Protein AF-A0AAN0YKK4-F1 (afdb_monomer)

Radius of gyration: 24.83 Å; Cα contacts (8 Å, |Δi|>4): 165; chains: 1; bounding box: 69×54×54 Å

Foldseek 3Di:
DDLLLLLVLLLVQVVCVVVVHDNLVSLLCNLVCPVVPVVLLVLDDLLLNVCQVVLSVVLSVCSSVCVVVLCVVVVVLVSVPADSVDPVNSCSRSVSVSVVSSVSSVVSSVVVVVVVVVCVVVPVPDPPPPPVDDDDDPDDDPVNVDDPVPPVVSVVSNVVVVVLLVVLVVVVVVCLCVQQQDDDPVQNVLGRSVLCCQQPPDPPRDDLVRVCVVSVHDSCVSVVCCVVRVVVSVVVSVVVRD

Secondary structure (DSSP, 8-state):
--HHHHHHHHHHHHHHHHTT---HHHHHHHHHGGGG-HHHHHHS-HHHHTTHHHHHHHHHHHHHHHHHHHHHHTGGG-GGG--SS-HHHHHHHHHHHHHHHHHHHHHHHHHHHHHHHHHHHTT-S------TT----S---TTTTS-GGG-HHHHHHHHHHHHHHHHHHHHHHHHHHHHT--B-SS-TT-BHHHHHHHHHTSSSPPPHHHHHHHHT--HHHHHHHIIIIIHHHHHHHHHHH-

pLDDT: mean 79.35, std 17.45, range [32.28, 96.38]

Structure (mmCIF, N/CA/C/O backbone):
data_AF-A0AAN0YKK4-F1
#
_entry.id   AF-A0AAN0YKK4-F1
#
loop_
_atom_site.group_PDB
_atom_site.id
_atom_site.type_symbol
_atom_site.label_atom_id
_atom_site.label_alt_id
_atom_site.label_comp_id
_atom_site.label_asym_id
_atom_site.label_entity_id
_atom_site.label_seq_id
_atom_site.pdbx_PDB_ins_code
_atom_site.Cartn_x
_atom_site.Cartn_y
_atom_site.Cartn_z
_atom_site.occupancy
_atom_site.B_iso_or_equiv
_atom_site.auth_seq_id
_atom_site.auth_comp_id
_atom_site.auth_asym_id
_atom_site.auth_atom_id
_atom_site.pdbx_PDB_model_num
ATOM 1 N N . MET A 1 1 ? 13.950 6.281 15.001 1.00 86.75 1 MET A N 1
ATOM 2 C CA . MET A 1 1 ? 12.646 6.542 15.633 1.00 86.75 1 MET A CA 1
ATOM 3 C C . MET A 1 1 ? 12.032 5.226 16.074 1.00 86.75 1 MET A C 1
ATOM 5 O O . MET A 1 1 ? 11.847 4.337 15.249 1.00 86.75 1 MET A O 1
ATOM 9 N N . ASP A 1 2 ? 11.780 5.089 17.370 1.00 89.62 2 ASP A N 1
ATOM 10 C CA . ASP A 1 2 ? 11.075 3.946 17.953 1.00 89.62 2 ASP A CA 1
ATOM 11 C C . ASP A 1 2 ? 9.543 4.098 17.857 1.00 89.62 2 ASP A C 1
ATOM 13 O O . ASP A 1 2 ? 9.018 5.166 17.531 1.00 89.62 2 ASP A O 1
ATOM 17 N N . ASP A 1 3 ? 8.828 3.013 18.150 1.00 89.06 3 ASP A N 1
ATOM 18 C CA . ASP A 1 3 ? 7.368 2.911 18.034 1.00 89.06 3 ASP A CA 1
ATOM 19 C C . ASP A 1 3 ? 6.625 3.852 18.985 1.00 89.06 3 ASP A C 1
ATOM 21 O O . ASP A 1 3 ? 5.558 4.361 18.640 1.00 89.06 3 ASP A O 1
ATOM 25 N N . HIS A 1 4 ? 7.179 4.113 20.169 1.00 91.88 4 HIS A N 1
ATOM 26 C CA . HIS A 1 4 ? 6.550 4.993 21.146 1.00 91.88 4 HIS A CA 1
ATOM 27 C C . HIS A 1 4 ? 6.629 6.452 20.688 1.00 91.88 4 HIS A C 1
ATOM 29 O O . HIS A 1 4 ? 5.611 7.152 20.669 1.00 91.88 4 HIS A O 1
ATOM 35 N N . THR A 1 5 ? 7.804 6.887 20.226 1.00 92.25 5 THR A N 1
ATOM 36 C CA . THR A 1 5 ? 8.007 8.212 19.624 1.00 92.25 5 THR A CA 1
ATOM 37 C C . THR A 1 5 ? 7.124 8.395 18.388 1.00 92.25 5 THR A C 1
ATOM 39 O O . THR A 1 5 ? 6.453 9.419 18.242 1.00 92.25 5 THR A O 1
ATOM 42 N N . LEU A 1 6 ? 7.062 7.378 17.524 1.00 93.81 6 LEU A N 1
ATOM 43 C CA . LEU A 1 6 ? 6.218 7.383 16.332 1.00 93.81 6 LEU A CA 1
ATOM 44 C C . LEU A 1 6 ? 4.729 7.529 16.684 1.00 93.81 6 LEU A C 1
ATOM 46 O O . LEU A 1 6 ? 4.047 8.402 16.145 1.00 93.81 6 LEU A O 1
ATOM 50 N N . CYS A 1 7 ? 4.230 6.700 17.604 1.00 94.56 7 CYS A N 1
ATOM 51 C CA . CYS A 1 7 ? 2.841 6.745 18.057 1.00 94.56 7 CYS A CA 1
ATOM 52 C C . CYS A 1 7 ? 2.498 8.104 18.683 1.00 94.56 7 CYS A C 1
ATOM 54 O O . CYS A 1 7 ? 1.467 8.690 18.354 1.00 94.56 7 CYS A O 1
ATOM 56 N N . THR A 1 8 ? 3.398 8.643 19.511 1.00 94.75 8 THR A N 1
ATOM 57 C CA . THR A 1 8 ? 3.252 9.965 20.138 1.00 94.75 8 THR A CA 1
ATOM 58 C C . THR A 1 8 ? 3.048 11.060 19.099 1.00 94.75 8 THR A C 1
ATOM 60 O O . THR A 1 8 ? 2.102 11.840 19.211 1.00 94.75 8 THR A O 1
ATOM 63 N N . LEU A 1 9 ? 3.885 11.099 18.058 1.00 95.62 9 LEU A N 1
ATOM 64 C CA . LEU A 1 9 ? 3.750 12.082 16.980 1.00 95.62 9 LEU A CA 1
ATOM 65 C C . LEU A 1 9 ? 2.424 11.919 16.230 1.00 95.62 9 LEU A C 1
ATOM 67 O O . LEU A 1 9 ? 1.721 12.903 16.016 1.00 95.62 9 LEU A O 1
ATOM 71 N N . ILE A 1 10 ? 2.047 10.687 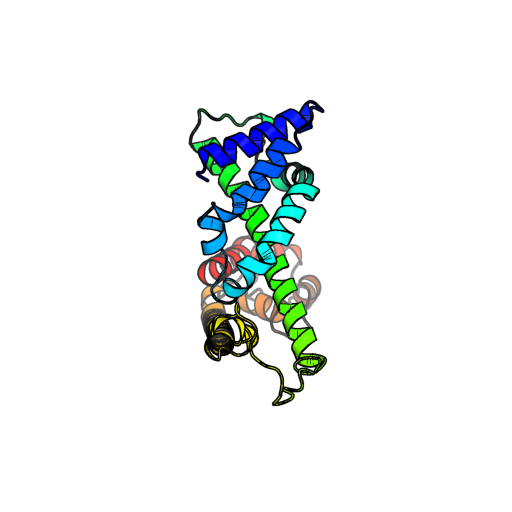15.876 1.00 96.38 10 ILE A N 1
ATOM 72 C CA . ILE A 1 10 ? 0.809 10.411 15.132 1.00 96.38 10 ILE A CA 1
ATOM 73 C C . ILE A 1 10 ? -0.430 10.845 15.923 1.00 96.38 10 ILE A C 1
ATOM 75 O O . ILE A 1 10 ? -1.313 11.498 15.363 1.00 96.38 10 ILE A O 1
ATOM 79 N N . LEU A 1 11 ? -0.506 10.488 17.209 1.00 95.44 11 LEU A N 1
ATOM 80 C CA . LEU A 1 11 ? -1.642 10.847 18.057 1.00 95.44 11 LEU A CA 1
ATOM 81 C C . LEU A 1 11 ? -1.687 12.354 18.322 1.00 95.44 11 LEU A C 1
ATOM 83 O O . LEU A 1 11 ? -2.766 12.936 18.255 1.00 95.44 11 LEU A O 1
ATOM 87 N N . ASN A 1 12 ? -0.540 13.006 18.535 1.00 95.19 12 ASN A N 1
ATOM 88 C CA . ASN A 1 12 ? -0.470 14.464 18.663 1.00 95.19 12 ASN A CA 1
ATOM 89 C C . ASN A 1 12 ? -1.039 15.157 17.410 1.00 95.19 12 ASN A C 1
ATOM 91 O O . ASN A 1 12 ? -1.982 15.941 17.512 1.00 95.19 12 ASN A O 1
ATOM 95 N N . ILE A 1 13 ? -0.561 14.776 16.220 1.00 96.12 13 ILE A N 1
ATOM 96 C CA . ILE A 1 13 ? -1.060 15.316 14.946 1.00 96.12 13 ILE A CA 1
ATOM 97 C C . ILE A 1 13 ? -2.569 15.077 14.806 1.00 96.12 13 ILE A C 1
ATOM 99 O O . ILE A 1 13 ? -3.300 15.984 14.410 1.00 96.12 13 ILE A O 1
ATOM 103 N N . TYR A 1 14 ? -3.053 13.880 15.152 1.00 95.75 14 TYR A N 1
ATOM 104 C CA . TYR A 1 14 ? -4.481 13.568 15.112 1.00 95.75 14 TYR A CA 1
ATOM 105 C C . TYR A 1 14 ? -5.300 14.486 16.027 1.00 95.75 14 TYR A C 1
ATOM 107 O O . TYR A 1 14 ? -6.309 15.043 15.594 1.00 95.75 14 TYR A O 1
ATOM 115 N N . HIS A 1 15 ? -4.875 14.659 17.281 1.00 94.06 15 HIS A N 1
ATOM 116 C CA . HIS A 1 15 ? -5.589 15.485 18.249 1.00 94.06 15 HIS A CA 1
ATOM 117 C C . HIS A 1 15 ? -5.592 16.955 17.846 1.00 94.06 15 HIS A C 1
ATOM 119 O O . HIS A 1 15 ? -6.661 17.561 17.854 1.00 94.06 15 HIS A O 1
ATOM 125 N N . CYS A 1 16 ? -4.452 17.503 17.420 1.00 94.25 16 CYS A N 1
ATOM 126 C CA . CYS A 1 16 ? -4.392 18.868 16.904 1.00 94.25 16 CYS A CA 1
ATOM 127 C C . CYS A 1 16 ? -5.275 19.041 15.666 1.00 94.25 16 CYS A C 1
ATOM 129 O O . CYS A 1 16 ? -5.995 20.030 15.558 1.00 94.25 16 CYS A O 1
ATOM 131 N N . HIS A 1 17 ? -5.293 18.064 14.756 1.00 93.25 17 HIS A N 1
ATOM 132 C CA . HIS A 1 17 ? -6.184 18.109 13.604 1.00 93.25 17 HIS A CA 1
ATOM 133 C C . HIS A 1 17 ? -7.663 18.103 14.011 1.00 93.25 17 HIS A C 1
ATOM 135 O O . HIS A 1 17 ? -8.438 18.893 13.477 1.00 93.25 17 HIS A O 1
ATOM 141 N N . ALA A 1 18 ? -8.050 17.262 14.972 1.00 91.56 18 ALA A N 1
ATOM 142 C CA . ALA A 1 18 ? -9.424 17.174 15.461 1.00 91.56 18 ALA A CA 1
ATOM 143 C C . ALA A 1 18 ? -9.884 18.442 16.203 1.00 91.56 18 ALA A C 1
ATOM 145 O O . ALA A 1 18 ? -11.071 18.765 16.180 1.00 91.56 18 ALA A O 1
ATOM 146 N N . THR A 1 19 ? -8.963 19.166 16.846 1.00 93.44 19 THR A N 1
ATOM 147 C CA . THR A 1 19 ? -9.241 20.412 17.581 1.00 93.44 19 THR A CA 1
ATOM 148 C C . THR A 1 19 ? -8.945 21.681 16.776 1.00 93.44 19 THR A C 1
ATOM 150 O O . THR A 1 19 ? -9.034 22.777 17.328 1.00 93.44 19 THR A O 1
ATOM 153 N N . ASN A 1 20 ? -8.627 21.562 15.479 1.00 92.31 20 ASN A N 1
ATOM 154 C CA . ASN A 1 20 ? -8.219 22.670 14.602 1.00 92.31 20 ASN A CA 1
ATOM 155 C C . ASN A 1 20 ? -7.030 23.492 15.142 1.00 92.31 20 ASN A C 1
ATOM 157 O O . ASN A 1 20 ? -6.952 24.704 14.944 1.00 92.31 20 ASN A O 1
ATOM 161 N N . GLN A 1 21 ? -6.094 22.833 15.820 1.00 93.06 21 GLN A N 1
ATOM 162 C CA . GLN A 1 21 ? -4.828 23.417 16.254 1.00 93.06 21 GLN A CA 1
ATOM 163 C C . GLN A 1 21 ? -3.728 23.203 15.202 1.00 93.06 21 GLN A C 1
ATOM 165 O O . GLN A 1 21 ? -3.776 22.220 14.461 1.00 93.06 21 GLN A O 1
ATOM 170 N N . PRO A 1 22 ? -2.724 24.095 15.123 1.00 91.88 22 PRO A N 1
ATOM 171 C CA . PRO A 1 22 ? -1.603 23.930 14.203 1.00 91.88 22 PRO A CA 1
ATOM 172 C C . PRO A 1 22 ? -0.744 22.720 14.589 1.00 91.88 22 PRO A C 1
ATOM 174 O O . PRO A 1 22 ? -0.443 22.510 15.763 1.00 91.88 22 PRO A O 1
ATOM 177 N N . TYR A 1 23 ? -0.322 21.943 13.591 1.00 93.81 23 TYR A N 1
ATOM 178 C CA . TYR A 1 23 ? 0.476 20.724 13.781 1.00 93.81 23 TYR A CA 1
ATOM 179 C C . TYR A 1 23 ? 1.607 20.561 12.753 1.00 93.81 23 TYR A C 1
ATOM 181 O O . TYR A 1 23 ? 2.202 19.486 12.661 1.00 93.81 23 TYR A O 1
ATOM 189 N N . ASP A 1 24 ? 1.932 21.613 11.995 1.00 91.81 24 ASP A N 1
ATOM 190 C CA . ASP A 1 24 ? 2.899 21.554 10.889 1.00 91.81 24 ASP A CA 1
ATOM 191 C C . ASP A 1 24 ? 4.272 21.048 11.349 1.00 91.81 24 ASP A C 1
ATOM 193 O O . ASP A 1 24 ? 4.816 20.118 10.759 1.00 91.81 24 ASP A O 1
ATOM 197 N N . ASN A 1 25 ? 4.771 21.554 12.482 1.00 90.75 25 ASN A N 1
ATOM 198 C CA . ASN A 1 25 ? 6.048 21.122 13.062 1.00 90.75 25 ASN A CA 1
ATOM 199 C C . ASN A 1 25 ? 6.045 19.632 13.446 1.00 90.75 25 ASN A C 1
ATOM 201 O O . ASN A 1 25 ? 7.054 18.940 13.295 1.00 90.75 25 ASN A O 1
ATOM 205 N N . ALA A 1 26 ? 4.917 19.118 13.949 1.00 91.50 26 ALA A N 1
ATOM 206 C CA . ALA A 1 26 ? 4.795 17.711 14.331 1.00 91.50 26 ALA A CA 1
ATOM 207 C C . ALA A 1 26 ? 4.773 16.804 13.092 1.00 91.50 26 ALA A C 1
ATOM 209 O O . ALA A 1 26 ? 5.424 15.759 13.075 1.00 91.50 26 ALA A O 1
ATOM 210 N N . VAL A 1 27 ? 4.081 17.231 12.033 1.00 92.94 27 VAL A N 1
ATOM 211 C CA . VAL A 1 27 ? 4.052 16.541 10.736 1.00 92.94 27 VAL A CA 1
ATOM 212 C C . VAL A 1 27 ? 5.416 16.568 10.057 1.00 92.94 27 VAL A C 1
ATOM 214 O O . VAL A 1 27 ? 5.851 15.556 9.509 1.00 92.94 27 VAL A O 1
ATOM 217 N N . GLU A 1 28 ? 6.114 17.696 10.123 1.00 91.56 28 GLU A N 1
ATOM 218 C CA . GLU A 1 28 ? 7.466 17.839 9.604 1.00 91.56 28 GLU A CA 1
ATOM 219 C C . GLU A 1 28 ? 8.441 16.906 10.334 1.00 91.56 28 GLU A C 1
ATOM 221 O O . GLU A 1 28 ? 9.155 16.135 9.691 1.00 91.56 28 GLU A O 1
ATOM 226 N N . THR A 1 29 ? 8.387 16.887 11.669 1.00 91.25 29 THR A N 1
ATOM 227 C CA . THR A 1 29 ? 9.182 15.977 12.510 1.00 91.25 29 THR A CA 1
ATOM 228 C C . THR A 1 29 ? 8.901 14.512 12.177 1.00 91.25 29 THR A C 1
ATOM 230 O O . THR A 1 29 ? 9.830 13.716 12.028 1.00 91.25 29 THR A O 1
ATOM 233 N N . LEU A 1 30 ? 7.625 14.147 12.018 1.00 94.81 30 LEU A N 1
ATOM 234 C CA . LEU A 1 30 ? 7.216 12.800 11.623 1.00 94.81 30 LEU A CA 1
ATOM 235 C C . LEU A 1 30 ? 7.779 12.421 10.246 1.00 94.81 30 LEU A C 1
ATOM 237 O O . LEU A 1 30 ? 8.275 11.308 10.076 1.00 94.81 30 LEU A O 1
ATOM 241 N N . ALA A 1 31 ? 7.720 13.338 9.279 1.00 92.62 31 ALA A N 1
ATOM 242 C CA . ALA A 1 31 ? 8.192 13.105 7.922 1.00 92.62 31 ALA A CA 1
ATOM 243 C C . ALA A 1 31 ? 9.714 12.931 7.863 1.00 92.62 31 ALA A C 1
ATOM 245 O O . ALA A 1 31 ? 10.179 11.927 7.334 1.00 92.62 31 ALA A O 1
ATOM 246 N N . TYR A 1 32 ? 10.501 13.831 8.456 1.00 90.75 32 TYR A N 1
ATOM 247 C CA . TYR A 1 32 ? 11.961 13.662 8.494 1.00 90.75 32 TYR A CA 1
ATOM 248 C C . TYR A 1 32 ? 12.390 12.437 9.305 1.00 90.75 32 TYR A C 1
ATOM 250 O O . TYR A 1 32 ? 13.389 11.791 8.993 1.00 90.75 32 TYR A O 1
ATOM 258 N N . GLY A 1 33 ? 11.596 12.069 10.309 1.00 90.56 33 GLY A N 1
ATOM 259 C CA . GLY A 1 33 ? 11.809 10.878 11.116 1.00 90.56 33 GLY A CA 1
ATOM 260 C C . GLY A 1 33 ? 11.635 9.548 10.380 1.00 90.56 33 GLY A C 1
ATOM 261 O O . GLY A 1 33 ? 12.074 8.526 10.912 1.00 90.56 33 GLY A O 1
ATOM 262 N N . LEU A 1 34 ? 11.041 9.537 9.177 1.00 91.44 34 LEU A N 1
ATOM 263 C CA . LEU A 1 34 ? 10.798 8.311 8.406 1.00 91.44 34 LEU A CA 1
ATOM 264 C C . LEU A 1 34 ? 12.084 7.541 8.103 1.00 91.44 34 LEU A C 1
ATOM 266 O O . LEU A 1 34 ? 12.079 6.314 8.183 1.00 91.44 34 LEU A O 1
ATOM 270 N N . ASP A 1 35 ? 13.185 8.240 7.821 1.00 89.56 35 ASP A N 1
ATOM 271 C CA . ASP A 1 35 ? 14.462 7.584 7.515 1.00 89.56 35 ASP A CA 1
ATOM 272 C C . ASP A 1 35 ? 14.983 6.734 8.682 1.00 89.56 35 ASP A C 1
ATOM 274 O O . ASP A 1 35 ? 15.632 5.703 8.523 1.00 89.56 35 ASP A O 1
ATOM 278 N N . GLN A 1 36 ? 14.617 7.134 9.896 1.00 89.38 36 GLN A N 1
ATOM 279 C CA . GLN A 1 36 ? 15.045 6.473 11.113 1.00 89.38 36 GLN A CA 1
ATOM 280 C C . GLN A 1 36 ? 14.142 5.296 11.505 1.00 89.38 36 GLN A C 1
ATOM 282 O O . GLN A 1 36 ? 14.245 4.828 12.642 1.00 89.38 36 GLN A O 1
ATOM 287 N N . ILE A 1 37 ? 13.223 4.852 10.640 1.00 89.44 37 ILE A N 1
ATOM 288 C CA . ILE A 1 37 ? 12.327 3.716 10.889 1.00 89.44 37 ILE A CA 1
ATOM 289 C C . ILE A 1 37 ? 12.863 2.493 10.125 1.00 89.44 37 ILE A C 1
ATOM 291 O O . ILE A 1 37 ? 12.567 2.330 8.937 1.00 89.44 37 ILE A O 1
ATOM 295 N N . PRO A 1 38 ? 13.575 1.553 10.784 1.00 82.44 38 PRO A N 1
ATOM 296 C CA . PRO A 1 38 ? 14.225 0.430 10.096 1.00 82.44 38 PRO A CA 1
ATOM 297 C C . PRO A 1 38 ? 13.246 -0.458 9.315 1.00 82.44 38 PRO A C 1
ATOM 299 O O . PRO A 1 38 ? 13.581 -1.025 8.274 1.00 82.44 38 PRO A O 1
ATOM 302 N N . ARG A 1 39 ? 12.000 -0.548 9.801 1.00 86.12 39 ARG A N 1
ATOM 303 C CA . ARG A 1 39 ? 10.932 -1.349 9.188 1.00 86.12 39 ARG A CA 1
ATOM 304 C C . ARG A 1 39 ? 10.539 -0.865 7.789 1.00 86.12 39 ARG A C 1
ATOM 306 O O . ARG A 1 39 ? 10.116 -1.692 6.989 1.00 86.12 39 ARG A O 1
ATOM 313 N N . LEU A 1 40 ? 10.709 0.422 7.465 1.00 85.38 40 LEU A N 1
ATOM 314 C CA . LEU A 1 40 ? 10.399 0.942 6.126 1.00 85.38 40 LEU A CA 1
ATOM 315 C C . LEU A 1 40 ? 11.396 0.434 5.082 1.00 85.38 40 LEU A C 1
ATOM 317 O O . LEU A 1 40 ? 10.992 -0.036 4.019 1.00 85.38 40 LEU A O 1
ATOM 321 N N . LYS A 1 41 ? 12.692 0.446 5.412 1.00 79.56 41 LYS A N 1
ATOM 322 C CA . LYS A 1 41 ? 13.743 -0.076 4.530 1.00 79.56 41 LYS A CA 1
ATOM 323 C C . LYS A 1 41 ? 13.632 -1.592 4.357 1.00 79.56 41 LYS A C 1
ATOM 325 O O . LYS A 1 41 ? 13.770 -2.083 3.243 1.00 79.56 41 LYS A O 1
ATOM 330 N N . ALA A 1 42 ? 13.311 -2.315 5.433 1.00 81.50 42 ALA A N 1
ATOM 331 C CA . ALA A 1 42 ? 13.100 -3.764 5.395 1.00 81.50 42 ALA A CA 1
ATOM 332 C C . ALA A 1 42 ? 11.866 -4.185 4.573 1.00 81.50 42 ALA A C 1
ATOM 334 O O . ALA A 1 42 ? 11.856 -5.269 3.997 1.00 81.50 42 ALA A O 1
ATOM 335 N N . PHE A 1 43 ? 10.831 -3.339 4.503 1.00 81.06 43 PHE A N 1
ATOM 336 C CA . PHE A 1 43 ? 9.636 -3.610 3.699 1.00 81.06 43 PHE A CA 1
ATOM 337 C C . PHE A 1 43 ? 9.912 -3.549 2.189 1.00 81.06 43 PHE A C 1
ATOM 339 O O . PHE A 1 43 ? 9.230 -4.196 1.390 1.00 81.06 43 PHE A O 1
ATOM 346 N N . LEU A 1 44 ? 10.906 -2.765 1.769 1.00 78.25 44 LEU A N 1
ATOM 347 C CA . LEU A 1 44 ? 11.305 -2.717 0.372 1.00 78.25 44 LEU A CA 1
ATOM 348 C C . LEU A 1 44 ? 12.086 -3.979 0.010 1.00 78.25 44 LEU A C 1
ATOM 350 O O . LEU A 1 44 ? 13.240 -4.146 0.395 1.00 78.25 44 LEU A O 1
ATOM 354 N N . GLY A 1 45 ? 11.465 -4.843 -0.795 1.00 69.12 45 GLY A N 1
ATOM 355 C CA . GLY A 1 45 ? 12.165 -5.965 -1.413 1.00 69.12 45 GLY A CA 1
ATOM 356 C C . GLY A 1 45 ? 13.390 -5.507 -2.227 1.00 69.12 45 GLY A C 1
ATOM 357 O O . GLY A 1 45 ? 13.429 -4.358 -2.686 1.00 69.12 45 GLY A O 1
ATOM 358 N N . PRO A 1 46 ? 14.357 -6.410 -2.477 1.00 70.69 46 PRO A N 1
ATOM 359 C CA . PRO A 1 46 ? 15.690 -6.075 -2.998 1.00 70.69 46 PRO A CA 1
ATOM 360 C C . PRO A 1 46 ? 15.677 -5.273 -4.310 1.00 70.69 46 PRO A C 1
ATOM 362 O O . PRO A 1 46 ? 16.560 -4.458 -4.558 1.00 70.69 46 PRO A O 1
ATOM 365 N N . GLY A 1 47 ? 14.634 -5.433 -5.125 1.00 74.75 47 GLY A N 1
ATOM 366 C CA . GLY A 1 47 ? 14.490 -4.738 -6.407 1.00 74.75 47 GLY A CA 1
ATOM 367 C C . GLY A 1 47 ? 14.103 -3.263 -6.301 1.00 74.75 47 GLY A C 1
ATOM 368 O O . GLY A 1 47 ? 14.220 -2.541 -7.288 1.00 74.75 47 GLY A O 1
ATOM 369 N N . TYR A 1 48 ? 13.633 -2.804 -5.136 1.00 81.00 48 TYR A N 1
ATOM 370 C CA . TYR A 1 48 ? 13.296 -1.395 -4.903 1.00 81.00 48 TYR A CA 1
ATOM 371 C C . TYR A 1 48 ? 14.225 -0.701 -3.908 1.00 81.00 48 TYR A C 1
ATOM 373 O O . TYR A 1 48 ? 14.243 0.527 -3.872 1.00 81.00 48 TYR A O 1
ATOM 381 N N . SER A 1 49 ? 15.022 -1.450 -3.140 1.00 80.75 49 SER A N 1
ATOM 382 C CA . SER A 1 49 ? 15.877 -0.898 -2.081 1.00 80.75 49 SER A CA 1
ATOM 383 C C . SER A 1 49 ? 16.871 0.147 -2.595 1.00 80.75 49 SER A C 1
ATOM 385 O O . SER A 1 49 ? 17.167 1.106 -1.894 1.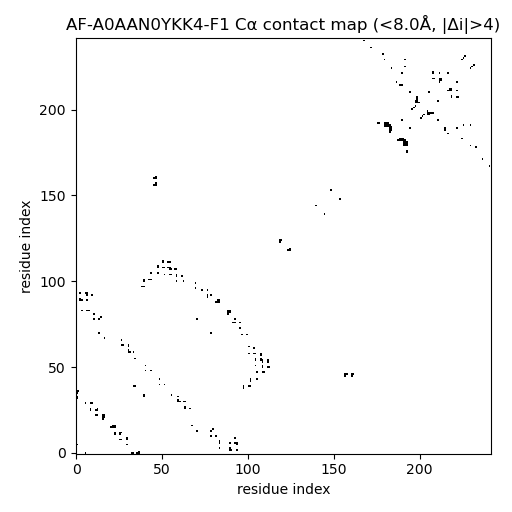00 80.75 49 SER A O 1
ATOM 387 N N . ARG A 1 50 ? 17.346 0.018 -3.839 1.00 81.44 50 ARG A N 1
ATOM 388 C CA . ARG A 1 50 ? 18.284 0.977 -4.449 1.00 81.44 50 ARG A CA 1
ATOM 389 C C . ARG A 1 50 ? 17.680 2.341 -4.796 1.00 81.44 50 ARG A C 1
ATOM 391 O O . ARG A 1 50 ? 18.427 3.279 -5.022 1.00 81.44 50 ARG A O 1
ATOM 398 N N . TYR A 1 51 ? 16.353 2.420 -4.885 1.00 88.00 51 TYR A N 1
ATOM 399 C CA . TYR A 1 51 ? 15.632 3.664 -5.156 1.00 88.00 51 TYR A CA 1
ATOM 400 C C . TYR A 1 51 ? 15.205 4.370 -3.874 1.00 88.00 51 TYR A C 1
ATOM 402 O O . TYR A 1 51 ? 14.586 5.426 -3.945 1.00 88.00 51 TYR A O 1
ATOM 410 N N . TYR A 1 52 ? 15.478 3.763 -2.715 1.00 88.12 52 TYR A N 1
ATOM 411 C CA . TYR A 1 52 ? 15.007 4.241 -1.425 1.00 88.12 52 TYR A CA 1
ATOM 412 C C . TYR A 1 52 ? 15.430 5.687 -1.173 1.00 88.12 52 TYR A C 1
ATOM 414 O O . TYR A 1 52 ? 14.570 6.519 -0.918 1.00 88.12 52 TYR A O 1
ATOM 422 N N . GLU A 1 53 ? 16.718 6.000 -1.335 1.00 86.62 53 GLU A N 1
ATOM 423 C CA . GLU A 1 53 ? 17.256 7.341 -1.077 1.00 86.62 53 GLU A CA 1
ATOM 424 C C . GLU A 1 53 ? 16.590 8.407 -1.965 1.00 86.62 53 GLU A C 1
ATOM 426 O O . GLU A 1 53 ? 16.186 9.468 -1.490 1.00 86.62 53 GLU A O 1
ATOM 431 N N . GLN A 1 54 ? 16.398 8.114 -3.258 1.00 87.94 54 GLN A N 1
ATOM 432 C CA . GLN A 1 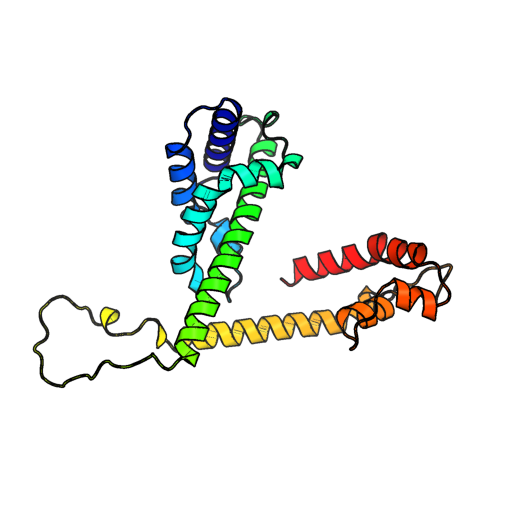54 ? 15.767 9.046 -4.199 1.00 87.94 54 GLN A CA 1
ATOM 433 C C . GLN A 1 54 ? 14.257 9.180 -3.955 1.00 87.94 54 GLN A C 1
ATOM 435 O O . GLN A 1 54 ? 13.698 10.269 -4.096 1.00 87.94 54 GLN A O 1
ATOM 440 N N . ALA A 1 55 ? 13.594 8.085 -3.580 1.00 92.62 55 ALA A N 1
ATOM 441 C CA . ALA A 1 55 ? 12.161 8.055 -3.314 1.00 92.62 55 ALA A CA 1
ATOM 442 C C . ALA A 1 55 ? 11.802 8.714 -1.975 1.00 92.62 55 ALA A C 1
ATOM 444 O O . ALA A 1 55 ? 10.759 9.361 -1.876 1.00 92.62 55 ALA A O 1
ATOM 445 N N . LEU A 1 56 ? 12.673 8.607 -0.967 1.00 92.94 56 LEU A N 1
ATOM 446 C CA . LEU A 1 56 ? 12.408 9.041 0.401 1.00 92.94 56 LEU A CA 1
ATOM 447 C C . LEU A 1 56 ? 12.027 10.523 0.480 1.00 92.94 56 LEU A C 1
ATOM 449 O O . LEU A 1 56 ? 11.048 10.860 1.138 1.00 92.94 56 LEU A O 1
ATOM 453 N N . SER A 1 57 ? 12.726 11.404 -0.245 1.00 92.06 57 SER A N 1
ATOM 454 C CA . SER A 1 57 ? 12.398 12.839 -0.266 1.00 92.06 57 SER A CA 1
ATOM 455 C C . SER A 1 57 ? 10.977 13.111 -0.779 1.00 92.06 57 SER A C 1
ATOM 457 O O . SER A 1 57 ? 10.274 13.976 -0.250 1.00 92.06 57 SER A O 1
ATOM 459 N N . MET A 1 58 ? 10.525 12.360 -1.790 1.00 93.12 58 MET A N 1
ATOM 460 C CA . MET A 1 58 ? 9.153 12.469 -2.292 1.00 93.12 58 MET A CA 1
ATOM 461 C C . MET A 1 58 ? 8.156 11.892 -1.287 1.00 93.12 58 MET A C 1
ATOM 463 O O . MET A 1 58 ? 7.151 12.535 -0.989 1.00 93.12 58 MET A O 1
ATOM 467 N N . THR A 1 59 ? 8.473 10.738 -0.701 1.00 95.19 59 THR A N 1
ATOM 468 C CA . THR A 1 59 ? 7.641 10.091 0.318 1.00 95.19 59 THR A CA 1
ATOM 469 C C . THR A 1 59 ? 7.433 10.998 1.527 1.00 95.19 59 THR A C 1
ATOM 471 O O . THR A 1 59 ? 6.305 11.130 1.995 1.00 95.19 59 THR A O 1
ATOM 474 N N . MET A 1 60 ? 8.479 11.682 2.002 1.00 94.00 60 MET A N 1
ATOM 475 C CA . MET A 1 60 ? 8.386 12.662 3.089 1.00 94.00 60 MET A CA 1
ATOM 476 C C . MET A 1 60 ? 7.387 13.778 2.755 1.00 94.00 60 MET A C 1
ATOM 478 O O . MET A 1 60 ? 6.481 14.044 3.545 1.00 94.00 60 MET A O 1
ATOM 482 N N . LYS A 1 61 ? 7.489 14.379 1.562 1.00 93.62 61 LYS A N 1
ATOM 483 C CA . LYS A 1 61 ? 6.553 15.423 1.100 1.00 93.62 61 LYS A CA 1
ATOM 484 C C . LYS A 1 61 ? 5.121 14.908 0.998 1.00 93.62 61 LYS A C 1
ATOM 486 O O . LYS A 1 61 ? 4.175 15.608 1.363 1.00 93.62 61 LYS A O 1
ATOM 491 N N . ASP A 1 62 ? 4.952 13.682 0.522 1.00 93.69 62 ASP A N 1
ATOM 492 C CA . ASP A 1 62 ? 3.640 13.067 0.383 1.00 93.69 62 ASP A CA 1
ATOM 493 C C . ASP A 1 62 ? 3.004 12.736 1.731 1.00 93.69 62 ASP A C 1
ATOM 495 O O . ASP A 1 62 ? 1.798 12.938 1.890 1.00 93.69 62 ASP A O 1
ATOM 499 N N . VAL A 1 63 ? 3.796 12.300 2.711 1.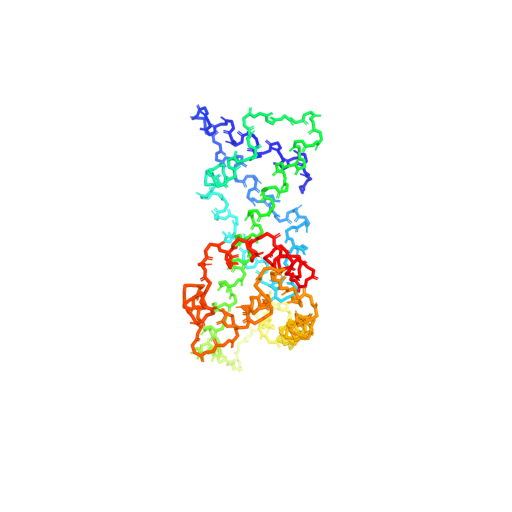00 95.06 63 VAL A N 1
ATOM 500 C CA . VAL A 1 63 ? 3.340 12.131 4.093 1.00 95.06 63 VAL A CA 1
ATOM 501 C C . VAL A 1 63 ? 2.907 13.474 4.669 1.00 95.06 63 VAL A C 1
ATOM 503 O O . VAL A 1 63 ? 1.788 13.561 5.169 1.00 95.06 63 VAL A O 1
ATOM 506 N N . GLN A 1 64 ? 3.712 14.531 4.516 1.00 94.44 64 GLN A N 1
ATOM 507 C CA . GLN A 1 64 ? 3.359 15.872 4.998 1.00 94.44 64 GLN A CA 1
ATOM 508 C C . GLN A 1 64 ? 2.032 16.363 4.408 1.00 94.44 64 GLN A C 1
ATOM 510 O O . GLN A 1 64 ? 1.131 16.787 5.128 1.00 94.44 64 GLN A O 1
ATOM 515 N N . LYS A 1 65 ? 1.877 16.241 3.087 1.00 93.56 65 LYS A N 1
ATOM 516 C CA . LYS A 1 65 ? 0.699 16.732 2.364 1.00 93.56 65 LYS A CA 1
ATOM 517 C C . LYS A 1 65 ? -0.565 15.908 2.618 1.00 93.56 65 LYS A C 1
ATOM 519 O O . LYS A 1 65 ? -1.670 16.435 2.506 1.00 93.56 65 LYS A O 1
ATOM 524 N N . ASN A 1 66 ? -0.428 14.608 2.882 1.00 94.06 66 ASN A N 1
ATOM 525 C CA . ASN A 1 66 ? -1.557 13.676 2.921 1.00 94.06 66 ASN A CA 1
ATOM 526 C C . ASN A 1 66 ? -1.804 13.056 4.304 1.00 94.06 66 ASN A C 1
ATOM 528 O O . ASN A 1 66 ? -2.595 12.117 4.401 1.00 94.06 66 ASN A O 1
ATOM 532 N N . ILE A 1 67 ? -1.192 13.568 5.374 1.00 94.75 67 ILE A N 1
ATOM 533 C CA . ILE A 1 67 ? -1.359 13.017 6.728 1.00 94.75 67 ILE A CA 1
ATOM 534 C C . ILE A 1 67 ? -2.826 12.995 7.194 1.00 94.75 67 ILE A C 1
ATOM 536 O O . ILE A 1 67 ? -3.256 12.075 7.881 1.00 94.75 67 ILE A O 1
ATOM 540 N N . THR A 1 68 ? -3.654 13.939 6.749 1.00 93.69 68 THR A N 1
ATOM 541 C CA . THR A 1 68 ? -5.096 13.950 7.055 1.00 93.69 68 THR A CA 1
ATOM 542 C C . THR A 1 68 ? -5.852 12.806 6.373 1.00 93.69 68 THR A C 1
ATOM 544 O O . THR A 1 68 ? -6.779 12.225 6.947 1.00 93.69 68 THR A O 1
ATOM 547 N N . LYS A 1 69 ? -5.416 12.403 5.170 1.00 93.38 69 LYS A N 1
ATOM 548 C CA . LYS A 1 69 ? -5.961 11.225 4.480 1.00 93.38 69 LYS A CA 1
ATOM 549 C C . LYS A 1 69 ? -5.630 9.948 5.227 1.00 93.38 69 LYS A C 1
ATOM 551 O O . LYS A 1 69 ? -6.481 9.072 5.279 1.00 93.38 69 LYS A O 1
ATOM 556 N N . PHE A 1 70 ? -4.461 9.852 5.864 1.00 94.62 70 PHE A N 1
ATOM 557 C CA . PHE A 1 70 ? -4.126 8.694 6.694 1.00 94.62 70 PHE A CA 1
ATOM 558 C C . PHE A 1 70 ? -5.182 8.452 7.784 1.00 94.62 70 PHE A C 1
ATOM 560 O O . PHE A 1 70 ? -5.656 7.324 7.926 1.00 94.62 70 PHE A O 1
ATOM 567 N N . PHE A 1 71 ? -5.626 9.495 8.491 1.00 93.50 71 PHE A N 1
ATOM 568 C CA . PHE A 1 71 ? -6.660 9.353 9.525 1.00 93.50 71 PHE A CA 1
ATOM 569 C C . PHE A 1 71 ? -8.023 8.938 8.963 1.00 93.50 71 PHE A C 1
ATOM 571 O O . PHE A 1 71 ? -8.757 8.196 9.616 1.00 93.50 71 PHE A O 1
ATOM 578 N N . THR A 1 72 ? -8.337 9.370 7.740 1.00 90.75 72 THR A N 1
ATOM 579 C CA . THR A 1 72 ? -9.585 9.016 7.050 1.00 90.75 72 THR A CA 1
ATOM 580 C C . THR A 1 72 ? -9.536 7.579 6.512 1.00 90.75 72 THR A C 1
ATOM 582 O O . THR A 1 72 ? -10.413 6.769 6.806 1.00 90.75 72 THR A O 1
ATOM 585 N N . ASP A 1 73 ? -8.468 7.220 5.798 1.00 88.06 73 ASP A N 1
ATOM 586 C CA . ASP A 1 73 ? -8.253 5.902 5.188 1.00 88.06 73 ASP A CA 1
ATOM 587 C C . ASP A 1 73 ? -8.056 4.791 6.230 1.00 88.06 73 ASP A C 1
ATOM 589 O O . ASP A 1 73 ? -8.256 3.607 5.937 1.00 88.06 73 ASP A O 1
ATOM 593 N N . LYS A 1 74 ? -7.606 5.159 7.437 1.00 91.06 74 LYS A N 1
ATOM 594 C CA . LYS A 1 74 ? -7.373 4.250 8.566 1.00 91.06 74 LYS A CA 1
ATOM 595 C C . LYS A 1 74 ? -8.357 4.462 9.714 1.00 91.06 74 LYS A C 1
ATOM 597 O O . LYS A 1 74 ? -8.024 4.157 10.857 1.00 91.06 74 LYS A O 1
ATOM 602 N N . ALA A 1 75 ? -9.581 4.912 9.433 1.00 85.00 75 ALA A N 1
ATOM 603 C CA . ALA A 1 75 ? -10.616 5.139 10.447 1.00 85.00 75 ALA A CA 1
ATOM 604 C C . ALA A 1 75 ? -10.854 3.933 11.388 1.00 85.00 75 ALA A C 1
ATOM 606 O O . ALA A 1 75 ? -11.155 4.113 12.569 1.00 85.00 75 ALA A O 1
ATOM 607 N N . GLN A 1 76 ? -10.644 2.698 10.914 1.00 87.12 76 GLN A N 1
ATOM 608 C CA . GLN A 1 76 ? -10.734 1.473 11.719 1.00 87.12 76 GLN A CA 1
ATOM 609 C C . GLN A 1 76 ? -9.738 1.404 12.887 1.00 87.12 76 GLN A C 1
ATOM 611 O O . GLN A 1 76 ? -9.950 0.627 13.816 1.00 87.12 76 GLN A O 1
ATOM 616 N N . VAL A 1 77 ? -8.662 2.198 12.859 1.00 89.69 77 VAL A N 1
ATOM 617 C CA . VAL A 1 77 ? -7.696 2.299 13.964 1.00 89.69 77 VAL A CA 1
ATOM 618 C C . VAL A 1 77 ? -8.338 2.949 15.190 1.00 89.69 77 VAL A C 1
ATOM 620 O O . VAL A 1 77 ? -7.941 2.622 16.306 1.00 89.69 77 VAL A O 1
ATOM 623 N N . LYS A 1 78 ? -9.376 3.781 15.005 1.00 90.94 78 LYS A N 1
ATOM 624 C CA . LYS A 1 78 ? -10.070 4.529 16.066 1.00 90.94 78 LYS A CA 1
ATOM 625 C C . LYS A 1 78 ? -9.111 5.387 16.901 1.00 90.94 78 LYS A C 1
ATOM 627 O O . LYS A 1 78 ? -9.045 5.238 18.114 1.00 90.94 78 LYS A O 1
ATOM 632 N N . PHE A 1 79 ? -8.368 6.279 16.242 1.00 91.75 79 PHE A N 1
ATOM 633 C CA . PHE A 1 79 ? -7.327 7.117 16.860 1.00 91.75 79 PHE A CA 1
ATOM 634 C C . PHE A 1 79 ? -7.792 7.887 18.108 1.00 91.75 79 PHE A C 1
ATOM 636 O O . PHE A 1 79 ? -7.037 7.988 19.063 1.00 91.75 79 PHE A O 1
ATOM 643 N N . SER A 1 80 ? -9.049 8.343 18.152 1.00 90.50 80 SER A N 1
ATOM 644 C CA . SER A 1 80 ? -9.626 9.036 19.315 1.00 90.50 80 SER A CA 1
ATOM 645 C C . SER A 1 80 ? -9.735 8.193 20.589 1.00 90.50 80 SER A C 1
ATOM 647 O O . SER A 1 80 ? -9.954 8.748 21.659 1.00 90.50 80 SER A O 1
ATOM 649 N N . GLN A 1 81 ? -9.622 6.868 20.481 1.00 90.69 81 GLN A N 1
ATOM 650 C CA . GLN A 1 81 ? -9.742 5.927 21.599 1.00 90.69 81 GLN A CA 1
ATOM 651 C C . GLN A 1 81 ? -8.387 5.368 22.046 1.00 90.69 81 GLN A C 1
ATOM 653 O O . GLN A 1 81 ? -8.356 4.568 22.976 1.00 90.69 81 GLN A O 1
ATOM 658 N N . ARG A 1 82 ? -7.292 5.734 21.367 1.00 89.62 82 ARG A N 1
ATOM 659 C CA . ARG A 1 82 ? -5.957 5.176 21.609 1.00 89.62 82 ARG A CA 1
ATOM 660 C C . ARG A 1 82 ? -5.195 5.997 22.632 1.00 89.62 82 ARG A C 1
ATOM 662 O O . ARG A 1 82 ? -5.298 7.222 22.634 1.00 89.62 82 ARG A O 1
ATOM 669 N N . GLN A 1 83 ? -4.414 5.318 23.462 1.00 85.56 83 GLN A N 1
ATOM 670 C CA . GLN A 1 83 ? -3.619 5.944 24.513 1.00 85.56 83 GLN A CA 1
ATOM 671 C C . GLN A 1 83 ? -2.160 5.462 24.479 1.00 85.56 83 GLN A C 1
ATOM 673 O O . GLN A 1 83 ? -1.848 4.394 23.956 1.00 85.56 83 GLN A O 1
ATOM 678 N N . LEU A 1 84 ? -1.246 6.290 24.995 1.00 87.31 84 LEU A N 1
ATOM 679 C CA . LEU A 1 84 ? 0.202 6.023 24.982 1.00 87.31 84 LEU A CA 1
ATOM 680 C C . LEU A 1 84 ? 0.671 5.102 26.118 1.00 87.31 84 LEU A C 1
ATOM 682 O O . LEU A 1 84 ? 1.807 4.636 26.090 1.00 87.31 84 LEU A O 1
ATOM 686 N N . ASP A 1 85 ? -0.173 4.853 27.116 1.00 84.88 85 ASP A N 1
ATOM 687 C CA . ASP A 1 85 ? 0.090 3.968 28.255 1.00 84.88 85 ASP A CA 1
ATOM 688 C C . ASP A 1 85 ? -0.107 2.483 27.904 1.00 84.88 85 ASP A C 1
ATOM 690 O O . ASP A 1 85 ? 0.476 1.617 28.555 1.00 84.88 85 ASP A O 1
ATOM 694 N N . GLN A 1 86 ? -0.891 2.183 26.864 1.00 86.44 86 GLN A N 1
ATOM 695 C CA . GLN A 1 86 ? -1.182 0.824 26.415 1.00 86.44 86 GLN A CA 1
ATOM 696 C C . GLN A 1 86 ? -0.208 0.379 25.306 1.00 86.44 86 GLN A C 1
ATOM 698 O O . GLN A 1 86 ? -0.268 0.890 24.182 1.00 86.44 86 GLN A O 1
ATOM 703 N N . PRO A 1 87 ? 0.648 -0.637 25.542 1.00 89.88 87 PRO A N 1
ATOM 704 C CA . PRO A 1 87 ? 1.579 -1.142 24.525 1.00 89.88 87 PRO A CA 1
ATOM 705 C C . PRO A 1 87 ? 0.886 -1.641 23.249 1.00 89.88 87 PRO A C 1
ATOM 707 O O . PRO A 1 87 ? 1.415 -1.510 22.146 1.00 89.88 87 PRO A O 1
ATOM 710 N N . THR A 1 88 ? -0.323 -2.184 23.390 1.00 90.62 88 THR A N 1
ATOM 711 C CA . THR A 1 88 ? -1.154 -2.658 22.277 1.00 90.62 88 THR A CA 1
ATOM 712 C C . THR A 1 88 ? -1.591 -1.522 21.354 1.00 90.62 88 THR A C 1
ATOM 714 O O . THR A 1 88 ? -1.608 -1.694 20.135 1.00 90.62 88 THR A O 1
ATOM 717 N N . ASP A 1 89 ? -1.904 -0.349 21.902 1.00 90.62 89 ASP A N 1
ATOM 718 C CA . ASP A 1 89 ? -2.288 0.821 21.113 1.00 90.62 89 ASP A CA 1
ATOM 719 C C . ASP A 1 89 ? -1.099 1.375 20.324 1.00 90.62 89 ASP A C 1
ATOM 721 O O . ASP A 1 89 ? -1.242 1.678 19.135 1.00 90.62 89 ASP A O 1
ATOM 725 N N . ILE A 1 90 ? 0.085 1.416 20.946 1.00 91.94 90 ILE A N 1
ATOM 726 C CA . ILE A 1 90 ? 1.341 1.799 20.287 1.00 91.94 90 ILE A CA 1
ATOM 727 C C . ILE A 1 90 ? 1.606 0.904 19.074 1.00 91.94 90 ILE A C 1
ATOM 729 O O . ILE A 1 90 ? 1.907 1.410 17.987 1.00 91.94 90 ILE A O 1
ATOM 733 N N . GLU A 1 91 ? 1.459 -0.413 19.230 1.00 92.25 91 GLU A N 1
ATOM 734 C CA . GLU A 1 91 ? 1.675 -1.363 18.139 1.00 92.25 91 GLU A CA 1
ATOM 735 C C . GLU A 1 91 ? 0.657 -1.162 17.006 1.00 92.25 91 GLU A C 1
ATOM 737 O O . GLU A 1 91 ? 1.037 -1.089 15.834 1.00 92.25 91 GLU A O 1
ATOM 742 N N . ILE A 1 92 ? -0.632 -1.028 17.337 1.00 91.94 92 ILE A N 1
ATOM 743 C CA . ILE A 1 92 ? -1.707 -0.856 16.349 1.00 91.94 92 ILE A CA 1
ATOM 744 C C . ILE A 1 92 ? -1.487 0.412 15.514 1.00 91.94 92 ILE A C 1
ATOM 746 O O . ILE A 1 92 ? -1.564 0.354 14.281 1.00 91.94 92 ILE A O 1
ATOM 750 N N . VAL A 1 93 ? -1.207 1.543 16.167 1.00 93.62 93 VAL A N 1
ATOM 751 C CA . VAL A 1 93 ? -1.005 2.838 15.500 1.00 93.62 93 VAL A CA 1
ATOM 752 C C . VAL A 1 93 ? 0.258 2.808 14.641 1.00 93.62 93 VAL A C 1
ATOM 754 O O . VAL A 1 93 ? 0.193 3.112 13.445 1.00 93.62 93 VAL A O 1
ATOM 757 N N . SER A 1 94 ? 1.383 2.364 15.210 1.00 93.62 94 SER A N 1
ATOM 758 C CA . SER A 1 94 ? 2.671 2.295 14.508 1.00 93.62 94 SER A CA 1
ATOM 759 C C . SER A 1 94 ? 2.598 1.385 13.286 1.00 93.62 94 SER A C 1
ATOM 761 O O . SER A 1 94 ? 3.018 1.765 12.192 1.00 93.62 94 SER A O 1
ATOM 763 N N . LYS A 1 95 ? 1.990 0.202 13.429 1.00 93.00 95 LYS A N 1
ATOM 764 C CA . LYS A 1 95 ? 1.807 -0.753 12.329 1.00 93.00 95 LYS A CA 1
ATOM 765 C C . LYS A 1 95 ? 0.917 -0.190 11.225 1.00 93.00 95 LYS A C 1
ATOM 767 O O . LYS A 1 95 ? 1.225 -0.362 10.044 1.00 93.00 95 LYS A O 1
ATOM 772 N N . ALA A 1 96 ? -0.181 0.477 11.580 1.00 94.31 96 ALA A N 1
ATOM 773 C CA . ALA A 1 96 ? -1.074 1.088 10.599 1.00 94.31 96 ALA A CA 1
ATOM 774 C C . ALA A 1 96 ? -0.364 2.182 9.790 1.00 94.31 96 ALA A C 1
ATOM 776 O O . ALA A 1 96 ? -0.501 2.216 8.563 1.00 94.31 96 ALA A O 1
ATOM 777 N N . PHE A 1 97 ? 0.414 3.030 10.465 1.00 95.69 97 PHE A N 1
ATOM 778 C CA . PHE A 1 97 ? 1.179 4.097 9.832 1.00 95.69 97 PHE A CA 1
ATOM 779 C C . PHE A 1 97 ? 2.295 3.559 8.940 1.00 95.69 97 PHE A C 1
ATOM 781 O O . PHE A 1 97 ? 2.365 3.920 7.768 1.00 95.69 97 PHE A O 1
ATOM 788 N N . ILE A 1 98 ? 3.107 2.627 9.441 1.00 93.75 98 ILE A N 1
ATOM 789 C CA . ILE A 1 98 ? 4.205 2.032 8.669 1.00 93.75 98 ILE A CA 1
ATOM 790 C C . ILE A 1 98 ? 3.685 1.358 7.410 1.00 93.75 98 ILE A C 1
ATOM 792 O O . ILE A 1 98 ? 4.248 1.574 6.342 1.00 93.75 98 ILE A O 1
ATOM 796 N N . ASN A 1 99 ? 2.586 0.606 7.492 1.00 92.38 99 ASN A N 1
ATOM 797 C CA . ASN A 1 99 ? 1.980 -0.003 6.309 1.00 92.38 99 ASN A CA 1
ATOM 798 C C . ASN A 1 99 ? 1.497 1.047 5.300 1.00 92.38 99 ASN A C 1
ATOM 800 O O . ASN A 1 99 ? 1.610 0.839 4.094 1.00 92.38 99 ASN A O 1
ATOM 804 N N . TRP A 1 100 ? 0.950 2.167 5.774 1.00 95.19 100 TRP A N 1
ATOM 805 C CA . TRP A 1 100 ? 0.502 3.251 4.905 1.00 95.19 100 TRP A CA 1
ATOM 806 C C . TRP A 1 100 ? 1.681 3.946 4.211 1.00 95.19 100 TRP A C 1
ATOM 808 O O . TRP A 1 100 ? 1.690 4.027 2.983 1.00 95.19 100 TRP A O 1
ATOM 818 N N . VAL A 1 101 ? 2.717 4.340 4.957 1.00 95.19 101 VAL A N 1
ATOM 819 C CA . VAL A 1 101 ? 3.935 4.949 4.392 1.00 95.19 101 VAL A CA 1
ATOM 820 C C . VAL A 1 101 ? 4.661 3.983 3.461 1.00 95.19 101 VAL A C 1
ATOM 822 O O . VAL A 1 101 ? 5.110 4.380 2.393 1.00 95.19 101 VAL A O 1
ATOM 825 N N . SER A 1 102 ? 4.716 2.698 3.801 1.00 92.81 102 SER A N 1
ATOM 826 C CA . SER A 1 102 ? 5.346 1.672 2.964 1.00 92.81 102 SER A CA 1
ATOM 827 C C . SER A 1 102 ? 4.712 1.574 1.572 1.00 92.81 102 SER A C 1
ATOM 829 O O . SER A 1 102 ? 5.407 1.339 0.583 1.00 92.81 102 SER A O 1
ATOM 831 N N . MET A 1 103 ? 3.396 1.788 1.467 1.00 91.25 103 MET A N 1
ATOM 832 C CA . MET A 1 103 ? 2.697 1.816 0.179 1.00 91.25 103 MET A CA 1
ATOM 833 C C . MET A 1 103 ? 3.056 3.054 -0.652 1.00 91.25 103 MET A C 1
ATOM 835 O O . MET A 1 103 ? 3.240 2.933 -1.864 1.00 91.25 103 MET A O 1
ATOM 839 N N . ILE A 1 104 ? 3.181 4.217 -0.005 1.00 93.88 104 ILE A N 1
ATOM 840 C CA . ILE A 1 104 ? 3.628 5.477 -0.624 1.00 93.88 104 ILE A CA 1
ATOM 841 C C . ILE A 1 104 ? 5.063 5.309 -1.131 1.00 93.88 104 ILE A C 1
ATOM 843 O O . ILE A 1 104 ? 5.319 5.474 -2.320 1.00 93.88 104 ILE A O 1
ATOM 847 N N . LEU A 1 105 ? 5.962 4.850 -0.260 1.00 93.88 105 LEU A N 1
ATOM 848 C CA . LEU A 1 105 ? 7.370 4.616 -0.567 1.00 93.88 105 LEU A CA 1
ATOM 849 C C . LEU A 1 105 ? 7.552 3.641 -1.734 1.00 93.88 105 LEU A C 1
ATOM 851 O O . LEU A 1 105 ? 8.322 3.901 -2.653 1.00 93.88 105 LEU A O 1
ATOM 855 N N . LYS A 1 106 ? 6.804 2.532 -1.755 1.00 91.00 106 LYS A N 1
ATOM 856 C CA . LYS A 1 106 ? 6.862 1.570 -2.865 1.00 91.00 106 LYS A CA 1
ATOM 857 C C . LYS A 1 106 ? 6.424 2.192 -4.192 1.00 91.00 106 LYS A C 1
ATOM 859 O O . LYS A 1 106 ? 7.037 1.906 -5.220 1.00 91.00 106 LYS A O 1
ATOM 864 N N . ARG A 1 107 ? 5.371 3.015 -4.187 1.00 92.81 107 ARG A N 1
ATOM 865 C CA . ARG A 1 107 ? 4.924 3.754 -5.377 1.00 92.81 107 ARG A CA 1
ATOM 866 C C . ARG A 1 107 ? 5.996 4.751 -5.827 1.00 92.81 107 ARG A C 1
ATOM 868 O O . ARG A 1 107 ? 6.308 4.784 -7.012 1.00 92.81 107 ARG A O 1
ATOM 875 N N . ASP A 1 108 ? 6.610 5.480 -4.904 1.00 93.00 108 ASP A N 1
ATOM 876 C CA . ASP A 1 108 ? 7.642 6.469 -5.233 1.00 93.00 108 ASP A CA 1
ATOM 877 C C . ASP A 1 108 ? 8.905 5.797 -5.794 1.00 93.00 108 ASP A C 1
ATOM 879 O O . ASP A 1 108 ? 9.425 6.225 -6.824 1.00 93.00 108 ASP A O 1
ATOM 883 N N . CYS A 1 109 ? 9.329 4.661 -5.228 1.00 91.00 109 CYS A N 1
ATOM 884 C CA . CYS A 1 109 ? 10.399 3.837 -5.800 1.00 91.00 109 CYS A CA 1
ATOM 885 C C . CYS A 1 109 ? 10.066 3.358 -7.224 1.00 91.00 109 CYS A C 1
ATOM 887 O O . CYS A 1 109 ? 10.946 3.293 -8.084 1.00 91.00 109 CYS A O 1
ATOM 889 N N . GLN A 1 110 ? 8.803 3.011 -7.500 1.00 89.38 110 GLN A N 1
ATOM 890 C CA . GLN A 1 110 ? 8.372 2.667 -8.859 1.00 89.38 110 GLN A CA 1
ATOM 891 C C . GLN A 1 110 ? 8.438 3.870 -9.798 1.00 89.38 110 GLN A C 1
ATOM 893 O O . GLN A 1 110 ? 8.817 3.707 -10.957 1.00 89.38 110 GLN A O 1
ATOM 898 N N . ASP A 1 111 ? 8.079 5.061 -9.333 1.00 89.69 111 ASP A N 1
ATOM 899 C CA . ASP A 1 111 ? 8.152 6.272 -10.145 1.00 89.69 111 ASP A CA 1
ATOM 900 C C . ASP A 1 111 ? 9.595 6.672 -10.447 1.00 89.69 111 ASP A C 1
ATOM 902 O O . ASP A 1 111 ? 9.889 7.014 -11.596 1.00 89.69 111 ASP A O 1
ATOM 906 N N . GLU A 1 112 ? 10.510 6.539 -9.485 1.00 89.88 112 GLU A N 1
ATOM 907 C CA . GLU A 1 112 ? 11.947 6.718 -9.719 1.00 89.88 112 GLU A CA 1
ATOM 908 C C . GLU A 1 112 ? 12.491 5.691 -10.714 1.00 89.88 112 GLU A C 1
ATOM 910 O O . GLU A 1 112 ? 13.174 6.060 -11.674 1.00 89.88 112 GLU A O 1
ATOM 915 N N . LYS A 1 113 ? 12.090 4.420 -10.590 1.00 86.88 113 LYS A N 1
ATOM 916 C CA . LYS A 1 113 ? 12.403 3.401 -11.598 1.00 86.88 113 LYS A CA 1
ATOM 917 C C . LYS A 1 113 ? 11.932 3.810 -12.994 1.00 86.88 113 LYS A C 1
ATOM 919 O O . LYS A 1 113 ? 12.735 3.844 -13.921 1.00 86.88 113 LYS A O 1
ATOM 924 N N . ARG A 1 114 ? 10.658 4.190 -13.141 1.00 86.19 114 ARG A N 1
ATOM 925 C CA . ARG A 1 114 ? 10.091 4.611 -14.434 1.00 86.19 114 ARG A CA 1
ATOM 926 C C . ARG A 1 114 ? 10.789 5.853 -14.991 1.00 86.19 114 ARG A C 1
ATOM 928 O O . ARG A 1 114 ? 10.912 5.987 -16.205 1.00 86.19 114 ARG A O 1
ATOM 935 N N . LYS A 1 115 ? 11.214 6.790 -14.135 1.00 86.69 115 LYS A N 1
ATOM 936 C CA . LYS A 1 115 ? 11.996 7.963 -14.556 1.00 86.69 115 LYS A CA 1
ATOM 937 C C . LYS A 1 115 ? 13.342 7.541 -15.136 1.00 86.69 115 LYS A C 1
ATOM 939 O O . LYS A 1 115 ? 13.709 8.069 -16.183 1.00 86.69 115 LYS A O 1
ATOM 944 N N . LEU A 1 116 ? 14.047 6.608 -14.495 1.00 80.31 116 LEU A N 1
ATOM 945 C CA . LEU A 1 116 ? 15.313 6.086 -15.012 1.00 80.31 116 LEU A CA 1
ATOM 946 C C . LEU A 1 116 ? 15.125 5.310 -16.316 1.00 80.31 116 LEU A C 1
ATOM 948 O O . LEU A 1 116 ? 15.864 5.557 -17.265 1.00 80.31 116 LEU A O 1
ATOM 952 N N . ASP A 1 117 ? 14.111 4.450 -16.402 1.00 79.88 117 ASP A N 1
ATOM 953 C CA . ASP A 1 117 ? 13.815 3.693 -17.624 1.00 79.88 117 ASP A CA 1
ATOM 954 C C . ASP A 1 117 ? 13.555 4.649 -18.807 1.00 79.88 117 ASP A C 1
ATOM 956 O O . ASP A 1 117 ? 14.190 4.528 -19.854 1.00 79.88 117 ASP A O 1
ATOM 960 N N . ARG A 1 118 ? 12.769 5.717 -18.597 1.00 80.88 118 ARG A N 1
ATOM 961 C CA . ARG A 1 118 ? 12.568 6.772 -19.611 1.00 80.88 118 ARG A CA 1
ATOM 962 C C . ARG A 1 118 ? 13.856 7.502 -20.000 1.00 80.88 118 ARG A C 1
ATOM 964 O O . ARG A 1 118 ? 14.010 7.892 -21.156 1.00 80.88 118 ARG A O 1
ATOM 971 N N . ARG A 1 119 ? 14.785 7.732 -19.063 1.00 79.81 119 ARG A N 1
ATOM 972 C CA . ARG A 1 119 ? 16.093 8.347 -19.375 1.00 79.81 119 ARG A CA 1
ATOM 973 C C . ARG A 1 119 ? 16.958 7.425 -20.237 1.00 79.81 119 ARG A C 1
ATOM 975 O O . ARG A 1 119 ? 17.629 7.918 -21.137 1.00 79.81 119 ARG A O 1
ATOM 982 N N . ARG A 1 120 ? 16.900 6.111 -19.996 1.00 70.44 120 ARG A N 1
ATOM 983 C CA . ARG A 1 120 ? 17.595 5.092 -20.800 1.00 70.44 120 ARG A CA 1
ATOM 984 C C . ARG A 1 120 ? 17.029 5.018 -22.218 1.00 70.44 120 ARG A C 1
ATOM 986 O O . ARG A 1 120 ? 17.788 5.053 -23.178 1.00 70.44 120 ARG A O 1
ATOM 993 N N . GLU A 1 121 ? 15.705 4.989 -22.346 1.00 69.06 121 GLU A N 1
ATOM 994 C CA . GLU A 1 121 ? 15.008 4.910 -23.639 1.00 69.06 121 GLU A CA 1
ATOM 995 C C . GLU A 1 121 ? 15.172 6.177 -24.490 1.00 69.06 121 GLU A C 1
ATOM 997 O O . GLU A 1 121 ? 15.236 6.103 -25.713 1.00 69.06 121 GLU A O 1
ATOM 1002 N N . SER A 1 122 ? 15.267 7.348 -23.856 1.00 65.44 122 SER A N 1
ATOM 1003 C CA . SER A 1 122 ? 15.389 8.631 -24.562 1.00 65.44 122 SER A CA 1
ATOM 1004 C C . SER A 1 122 ? 16.804 8.960 -25.050 1.00 65.44 122 SER A C 1
ATOM 1006 O O . SER A 1 122 ? 16.997 10.026 -25.635 1.00 65.44 122 SER A O 1
ATOM 1008 N N . GLY A 1 123 ? 17.802 8.098 -24.814 1.00 52.44 123 GLY A N 1
ATOM 1009 C CA . GLY A 1 123 ? 19.170 8.283 -25.320 1.00 52.44 123 GLY A CA 1
ATOM 1010 C C . GLY A 1 123 ? 19.895 9.534 -24.801 1.00 52.44 123 GLY A C 1
ATOM 1011 O O . GLY A 1 123 ? 20.998 9.828 -25.245 1.00 52.44 123 GLY A O 1
ATOM 1012 N N . LYS A 1 124 ? 19.326 10.269 -23.834 1.00 47.66 124 LYS A N 1
ATOM 1013 C CA . LYS A 1 124 ? 19.953 11.433 -23.175 1.00 47.66 124 LYS A CA 1
ATOM 1014 C C . LYS A 1 124 ? 20.915 11.028 -22.048 1.00 47.66 124 LYS A C 1
ATOM 1016 O O . LYS A 1 124 ? 21.107 11.772 -21.089 1.00 47.66 124 LYS A O 1
ATOM 1021 N N . GLY A 1 125 ? 21.508 9.844 -22.152 1.00 44.47 125 GLY A N 1
ATOM 1022 C CA . GLY A 1 125 ? 22.699 9.466 -21.405 1.00 44.47 125 GLY A CA 1
ATOM 1023 C C . GLY A 1 125 ? 23.907 9.680 -22.308 1.00 44.47 125 GLY A C 1
ATOM 1024 O O . GLY A 1 125 ? 24.053 8.957 -23.283 1.00 44.47 125 GLY A O 1
ATOM 1025 N N . PHE A 1 126 ? 24.752 10.652 -21.953 1.00 40.44 126 PHE A N 1
ATOM 1026 C CA . PHE A 1 126 ? 26.025 11.018 -22.592 1.00 40.44 126 PHE A CA 1
ATOM 1027 C C . PHE A 1 126 ? 25.974 12.088 -23.703 1.00 40.44 126 PHE A C 1
ATOM 1029 O O . PHE A 1 126 ? 26.011 11.813 -24.897 1.00 40.44 126 PHE A O 1
ATOM 1036 N N . GLN A 1 127 ? 26.022 13.352 -23.272 1.00 35.81 127 GLN A N 1
ATOM 1037 C CA . GLN A 1 127 ? 26.637 14.440 -24.038 1.00 35.81 127 GLN A CA 1
ATOM 1038 C C . GLN A 1 127 ? 27.637 15.175 -23.132 1.00 35.81 127 GLN A C 1
ATOM 1040 O O . GLN A 1 127 ? 27.540 16.371 -22.892 1.00 35.81 127 GLN A O 1
ATOM 1045 N N . GLY A 1 128 ? 28.570 14.418 -22.552 1.00 34.84 128 GLY A N 1
ATOM 1046 C CA . GLY A 1 128 ? 29.766 14.961 -21.923 1.00 34.84 128 GLY A CA 1
ATOM 1047 C C . GLY A 1 128 ? 30.940 14.630 -22.825 1.00 34.84 128 GLY A C 1
ATOM 1048 O O . GLY A 1 128 ? 31.543 13.573 -22.676 1.00 34.84 128 GLY A O 1
ATOM 1049 N N . SER A 1 129 ? 31.243 15.488 -23.800 1.00 32.66 129 SER A N 1
ATOM 1050 C CA . SER A 1 129 ? 32.534 15.399 -24.472 1.00 32.66 129 SER A CA 1
ATOM 1051 C C . SER A 1 129 ? 33.604 15.576 -23.398 1.00 32.66 129 SER A C 1
ATOM 1053 O O . SER A 1 129 ? 33.750 16.669 -22.849 1.00 32.66 129 SER A O 1
ATOM 1055 N N . ILE A 1 130 ? 34.345 14.517 -23.086 1.00 34.03 130 ILE A N 1
ATOM 1056 C CA . ILE A 1 130 ? 35.629 14.664 -22.410 1.00 34.03 130 ILE A CA 1
ATOM 1057 C C . ILE A 1 130 ? 36.530 15.356 -23.432 1.00 34.03 130 ILE A C 1
ATOM 1059 O O . ILE A 1 130 ? 37.125 14.722 -24.301 1.00 34.03 130 ILE A O 1
ATOM 1063 N N . SER A 1 131 ? 36.545 16.686 -23.387 1.00 35.25 131 SER A N 1
ATOM 1064 C CA . SER A 1 131 ? 37.568 17.469 -24.058 1.00 35.25 131 SER A CA 1
ATOM 1065 C C . SER A 1 131 ? 38.834 17.297 -23.230 1.00 35.25 131 SER A C 1
ATOM 1067 O O . SER A 1 131 ? 38.916 17.760 -22.093 1.00 35.25 131 SER A O 1
ATOM 1069 N N . LEU A 1 132 ? 39.788 16.557 -23.786 1.00 36.69 132 LEU A N 1
ATOM 1070 C CA . LEU A 1 132 ? 41.084 16.244 -23.199 1.00 36.69 132 LEU A CA 1
ATOM 1071 C C . LEU A 1 132 ? 41.925 17.536 -23.106 1.00 36.69 132 LEU A C 1
ATOM 1073 O O . LEU A 1 132 ? 42.763 17.795 -23.965 1.00 36.69 132 LEU A O 1
ATOM 1077 N N . GLY A 1 133 ? 41.649 18.418 -22.140 1.00 36.19 133 GLY A N 1
ATOM 1078 C CA . GLY A 1 133 ? 42.368 19.696 -22.086 1.00 36.19 133 GLY A CA 1
ATOM 1079 C C . GLY A 1 133 ? 42.015 20.703 -20.994 1.00 36.19 133 GLY A C 1
ATOM 1080 O O . GLY A 1 133 ? 42.424 21.851 -21.127 1.00 36.19 133 GLY A O 1
ATOM 1081 N N . THR A 1 134 ? 41.285 20.348 -19.934 1.00 34.44 134 THR A N 1
ATOM 1082 C CA . THR A 1 134 ? 41.037 21.290 -18.823 1.00 34.44 134 THR A CA 1
ATOM 1083 C C . THR A 1 134 ? 41.776 20.826 -17.565 1.00 34.44 134 THR A C 1
ATOM 1085 O O . THR A 1 134 ? 41.658 19.648 -17.220 1.00 34.44 134 THR A O 1
ATOM 1088 N N . PRO A 1 135 ? 42.564 21.688 -16.889 1.00 35.81 135 PRO A N 1
ATOM 1089 C CA . PRO A 1 135 ? 43.279 21.290 -15.684 1.00 35.81 135 PRO A CA 1
ATOM 1090 C C . PRO A 1 135 ? 42.280 20.961 -14.574 1.00 35.81 135 PRO A C 1
ATOM 1092 O O . PRO A 1 135 ? 41.297 21.678 -14.383 1.00 35.81 135 PRO A O 1
ATOM 1095 N N . ILE A 1 136 ? 42.550 19.877 -13.850 1.00 39.12 136 ILE A N 1
ATOM 1096 C CA . ILE A 1 136 ? 41.783 19.440 -12.684 1.00 39.12 136 ILE A CA 1
ATOM 1097 C C . ILE A 1 136 ? 41.970 20.493 -11.585 1.00 39.12 136 ILE A C 1
ATOM 1099 O O . ILE A 1 136 ? 43.033 20.581 -10.976 1.00 39.12 136 ILE A O 1
ATOM 1103 N N . GLY A 1 137 ? 40.946 21.322 -11.380 1.00 32.28 137 GLY A N 1
ATOM 1104 C CA . GLY A 1 137 ? 40.823 22.189 -10.214 1.00 32.28 137 GLY A CA 1
ATOM 1105 C C . GLY A 1 137 ? 40.404 21.362 -9.002 1.00 32.28 137 GLY A C 1
ATOM 1106 O O . GLY A 1 137 ? 39.481 20.556 -9.084 1.00 32.28 137 GLY A O 1
ATOM 1107 N N . GLU A 1 138 ? 41.135 21.543 -7.910 1.00 45.75 138 GLU A N 1
ATOM 1108 C CA . GLU A 1 138 ? 41.046 20.826 -6.639 1.00 45.75 138 GLU A CA 1
ATOM 1109 C C . GLU A 1 138 ? 39.602 20.681 -6.125 1.00 45.75 138 GLU A C 1
ATOM 1111 O O . GLU A 1 138 ? 38.907 21.674 -5.913 1.00 45.75 138 GLU A O 1
ATOM 1116 N N . GLY A 1 139 ? 39.159 19.437 -5.892 1.00 39.91 139 GLY A N 1
ATOM 1117 C CA . GLY A 1 139 ? 37.919 19.168 -5.154 1.00 39.91 139 GLY A CA 1
ATOM 1118 C C . GLY A 1 139 ? 37.106 17.935 -5.552 1.00 39.91 139 GLY A C 1
ATOM 1119 O O . GLY A 1 139 ? 36.157 17.627 -4.845 1.00 39.91 139 GLY A O 1
ATOM 1120 N N . GLN A 1 140 ? 37.442 17.220 -6.629 1.00 33.88 140 GLN A N 1
ATOM 1121 C CA . GLN A 1 140 ? 36.728 15.993 -7.013 1.00 33.88 140 GLN A CA 1
ATOM 1122 C C . GLN A 1 140 ? 37.538 14.762 -6.614 1.00 33.88 140 GLN A C 1
ATOM 1124 O O . GLN A 1 140 ? 38.654 14.552 -7.101 1.00 33.88 140 GLN A O 1
ATOM 1129 N N . THR A 1 141 ? 36.995 13.952 -5.707 1.00 40.38 141 THR A N 1
ATOM 1130 C CA . THR A 1 141 ? 37.548 12.622 -5.440 1.00 40.38 141 THR A CA 1
ATOM 1131 C C . THR A 1 141 ? 37.157 11.689 -6.588 1.00 40.38 141 THR A C 1
ATOM 1133 O O . THR A 1 141 ? 36.197 11.931 -7.318 1.00 40.38 141 THR A O 1
ATOM 1136 N N . LEU A 1 142 ? 37.914 10.607 -6.783 1.00 37.78 142 LEU A N 1
ATOM 1137 C CA . LEU A 1 142 ? 37.703 9.642 -7.873 1.00 37.78 142 LEU A CA 1
ATOM 1138 C C . LEU A 1 142 ? 36.275 9.038 -7.888 1.00 37.78 142 LEU A C 1
ATOM 1140 O O . LEU A 1 142 ? 35.827 8.542 -8.919 1.00 37.78 142 LEU A O 1
ATOM 1144 N N . GLU A 1 143 ? 35.568 9.105 -6.757 1.00 41.81 143 GLU A N 1
ATOM 1145 C CA . GLU A 1 143 ? 34.175 8.685 -6.570 1.00 41.81 143 GLU A CA 1
ATOM 1146 C C . GLU A 1 143 ? 33.156 9.615 -7.253 1.00 41.81 143 GLU A C 1
ATOM 1148 O O . GLU A 1 143 ? 32.124 9.136 -7.720 1.00 41.81 143 GLU A O 1
ATOM 1153 N N . ASP A 1 144 ? 33.469 10.904 -7.416 1.00 38.72 144 ASP A N 1
ATOM 1154 C CA . ASP A 1 144 ? 32.598 11.887 -8.083 1.00 38.72 144 ASP A CA 1
ATOM 1155 C C . ASP A 1 144 ? 32.621 11.763 -9.620 1.00 38.72 144 ASP A C 1
ATOM 1157 O O . ASP A 1 144 ? 31.765 12.310 -10.319 1.00 38.72 144 ASP A O 1
ATOM 1161 N N . CYS A 1 145 ? 33.593 11.021 -10.161 1.00 41.84 145 CYS A N 1
ATOM 1162 C CA . CYS A 1 145 ? 33.781 10.812 -11.599 1.00 41.84 145 CYS A CA 1
ATOM 1163 C C . CYS A 1 145 ? 33.132 9.522 -12.123 1.00 41.84 145 CYS A C 1
ATOM 1165 O O . CYS A 1 145 ? 33.136 9.290 -13.334 1.00 41.84 145 CYS A O 1
ATOM 1167 N N . ILE A 1 146 ? 32.581 8.677 -11.244 1.00 39.47 146 ILE A N 1
ATOM 1168 C CA . ILE A 1 146 ? 31.856 7.467 -11.638 1.00 39.47 146 ILE A CA 1
ATOM 1169 C C . ILE A 1 146 ? 30.362 7.795 -11.585 1.00 39.47 146 ILE A C 1
ATOM 1171 O O . ILE A 1 146 ? 29.811 7.953 -10.495 1.00 39.47 146 ILE A O 1
ATOM 1175 N N . PRO A 1 147 ? 29.657 7.873 -12.728 1.00 41.47 147 PRO A N 1
ATOM 1176 C CA . PRO A 1 147 ? 28.206 7.928 -12.708 1.00 41.47 147 PRO A CA 1
ATOM 1177 C C . PRO A 1 147 ? 27.699 6.740 -11.888 1.00 41.47 147 PRO A C 1
ATOM 1179 O O . PRO A 1 147 ? 28.012 5.589 -12.212 1.00 41.47 147 PRO A O 1
ATOM 1182 N N . ALA A 1 148 ? 26.887 6.999 -10.857 1.00 45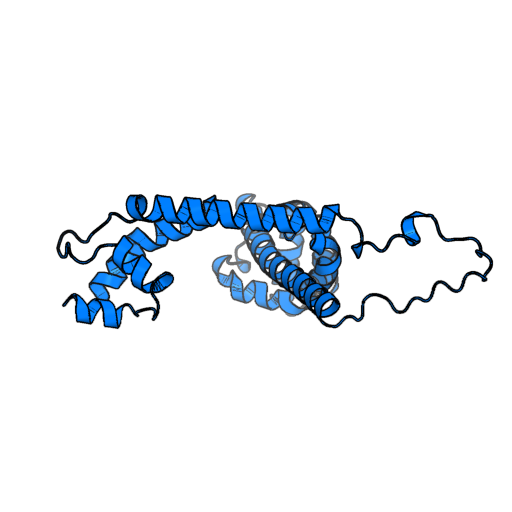.19 148 ALA A N 1
ATOM 1183 C CA . ALA A 1 148 ? 26.212 5.952 -10.078 1.00 45.19 148 ALA A CA 1
ATOM 1184 C C . ALA A 1 148 ? 25.509 4.908 -10.984 1.00 45.19 148 ALA A C 1
ATOM 1186 O O . ALA A 1 148 ? 25.340 3.747 -10.614 1.00 45.19 148 ALA A O 1
ATOM 1187 N N . ASP A 1 149 ? 25.175 5.321 -12.212 1.00 49.28 149 ASP A N 1
ATOM 1188 C CA . ASP A 1 149 ? 24.505 4.563 -13.267 1.00 49.28 149 ASP A CA 1
ATOM 1189 C C . ASP A 1 149 ? 25.397 3.656 -14.144 1.00 49.28 149 ASP A C 1
ATOM 1191 O O . ASP A 1 149 ? 24.865 2.948 -14.998 1.00 49.28 149 ASP A O 1
ATOM 1195 N N . THR A 1 150 ? 26.720 3.608 -13.947 1.00 44.34 150 THR A N 1
ATOM 1196 C CA . THR A 1 150 ? 27.600 2.634 -14.638 1.00 44.34 150 THR A CA 1
ATOM 1197 C C . THR A 1 150 ? 28.048 1.470 -13.769 1.00 44.34 150 THR A C 1
ATOM 1199 O O . THR A 1 150 ? 28.794 0.624 -14.254 1.00 44.34 150 THR A O 1
ATOM 1202 N N . ASN A 1 151 ? 27.593 1.371 -12.515 1.00 47.47 151 ASN A N 1
ATOM 1203 C CA . ASN A 1 151 ? 27.965 0.240 -11.673 1.00 47.47 151 ASN A CA 1
ATOM 1204 C C . ASN A 1 151 ? 27.267 -1.042 -12.183 1.00 47.47 151 ASN A C 1
ATOM 1206 O O . ASN A 1 151 ? 26.051 -1.186 -12.000 1.00 47.47 151 ASN A O 1
ATOM 1210 N N . PRO A 1 152 ? 27.994 -2.001 -12.794 1.00 51.50 152 PRO A N 1
ATOM 1211 C CA . PRO A 1 152 ? 27.405 -3.212 -13.374 1.00 51.50 152 PRO A CA 1
ATOM 1212 C C . PRO A 1 152 ? 26.619 -4.025 -12.336 1.00 51.50 152 PRO A C 1
ATOM 1214 O O . PRO A 1 152 ? 25.661 -4.721 -12.674 1.00 51.50 152 PRO A O 1
ATOM 1217 N N . MET A 1 153 ? 26.970 -3.871 -11.055 1.00 47.31 153 MET A N 1
ATOM 1218 C CA . MET A 1 153 ? 26.279 -4.492 -9.932 1.00 47.31 153 MET A CA 1
ATOM 1219 C C . MET A 1 153 ? 24.812 -4.076 -9.808 1.00 47.31 153 MET A C 1
ATOM 1221 O O . MET A 1 153 ? 23.976 -4.924 -9.508 1.00 47.31 153 MET A O 1
ATOM 1225 N N . HIS A 1 154 ? 24.450 -2.818 -10.072 1.00 43.66 154 HIS A N 1
ATOM 1226 C CA . HIS A 1 154 ? 23.057 -2.375 -9.934 1.00 43.66 154 HIS A CA 1
ATOM 1227 C C . HIS A 1 154 ? 22.147 -2.960 -11.017 1.00 43.66 154 HIS A C 1
ATOM 1229 O O . HIS A 1 154 ? 21.008 -3.327 -10.724 1.00 43.66 154 HIS A O 1
ATOM 1235 N N . THR A 1 155 ? 22.655 -3.114 -12.240 1.00 52.78 155 THR A N 1
ATOM 1236 C CA . THR A 1 155 ? 21.951 -3.796 -13.337 1.00 52.78 155 THR A CA 1
ATOM 1237 C C . THR A 1 155 ? 21.803 -5.294 -13.058 1.00 52.78 155 THR A C 1
ATOM 1239 O O . THR A 1 155 ? 20.751 -5.876 -13.327 1.00 52.78 155 THR A O 1
ATOM 1242 N N . LEU A 1 156 ? 22.820 -5.921 -12.456 1.00 54.91 156 LEU A N 1
ATOM 1243 C CA . LEU A 1 156 ? 22.761 -7.324 -12.041 1.00 54.91 156 LEU A CA 1
ATOM 1244 C C . LEU A 1 156 ? 21.761 -7.556 -10.898 1.00 54.91 156 LEU A C 1
ATOM 1246 O O . LEU A 1 156 ? 21.047 -8.552 -10.939 1.00 54.91 156 LEU A O 1
ATOM 1250 N N . ILE A 1 157 ? 21.644 -6.634 -9.936 1.00 56.56 157 ILE A N 1
ATOM 1251 C CA . ILE A 1 157 ? 20.670 -6.716 -8.829 1.00 56.56 157 ILE A CA 1
ATOM 1252 C C . ILE A 1 157 ? 19.221 -6.644 -9.337 1.00 56.56 157 ILE A C 1
ATOM 1254 O O . ILE A 1 157 ? 18.357 -7.372 -8.839 1.00 56.56 157 ILE A O 1
ATOM 1258 N N . ASP A 1 158 ? 18.936 -5.824 -10.354 1.00 61.22 158 ASP A N 1
ATOM 1259 C CA . ASP A 1 158 ? 17.610 -5.814 -10.986 1.00 61.22 158 ASP A CA 1
ATOM 1260 C C . ASP A 1 158 ? 17.309 -7.108 -11.706 1.00 61.22 158 ASP A C 1
ATOM 1262 O O . ASP A 1 158 ? 16.216 -7.649 -11.560 1.00 61.22 158 ASP A O 1
ATOM 1266 N N . ALA A 1 159 ? 18.261 -7.566 -12.520 1.00 61.78 159 ALA A N 1
ATOM 1267 C CA . ALA A 1 159 ? 18.104 -8.779 -13.296 1.00 61.78 159 ALA A CA 1
ATOM 1268 C C . ALA A 1 159 ? 17.900 -9.967 -12.355 1.00 61.78 159 ALA A C 1
ATOM 1270 O O . ALA A 1 159 ? 17.008 -10.776 -12.585 1.00 61.78 159 ALA A O 1
ATOM 1271 N N . GLU A 1 160 ? 18.656 -10.026 -11.259 1.00 67.62 160 GLU A N 1
ATOM 1272 C CA . GLU A 1 160 ? 18.516 -11.056 -10.237 1.00 67.62 160 GLU A CA 1
ATOM 1273 C C . GLU A 1 160 ? 17.184 -10.955 -9.501 1.00 67.62 160 GLU A C 1
ATOM 1275 O O . GLU A 1 160 ? 16.494 -11.956 -9.350 1.00 67.62 160 GLU A O 1
ATOM 1280 N N . THR A 1 161 ? 16.742 -9.753 -9.128 1.00 66.38 161 THR A N 1
ATOM 1281 C CA . THR A 1 161 ? 15.429 -9.599 -8.488 1.00 66.38 161 THR A CA 1
ATOM 1282 C C . THR A 1 161 ? 14.284 -9.955 -9.439 1.00 66.38 161 THR A C 1
ATOM 1284 O O . THR A 1 161 ? 13.289 -10.546 -9.024 1.00 66.38 161 THR A O 1
ATOM 1287 N N . ILE A 1 162 ? 14.395 -9.604 -10.721 1.00 67.31 162 ILE A N 1
ATOM 1288 C CA . ILE A 1 162 ? 13.413 -9.977 -11.744 1.00 67.31 162 ILE A CA 1
ATOM 1289 C C . ILE A 1 162 ? 13.399 -11.496 -11.919 1.00 67.31 162 ILE A C 1
ATOM 1291 O O . ILE A 1 162 ? 12.314 -12.077 -11.900 1.00 67.31 162 ILE A O 1
ATOM 1295 N N . ARG A 1 163 ? 14.570 -12.137 -12.027 1.00 72.56 163 ARG A N 1
ATOM 1296 C CA . ARG A 1 163 ? 14.704 -13.599 -12.101 1.00 72.56 163 ARG A CA 1
ATOM 1297 C C . ARG A 1 163 ? 14.094 -14.278 -10.882 1.00 72.56 163 ARG A C 1
ATOM 1299 O O . ARG A 1 163 ? 13.302 -15.199 -11.037 1.00 72.56 163 ARG A O 1
ATOM 1306 N N . GLU A 1 164 ? 14.400 -13.789 -9.689 1.00 73.75 164 GLU A N 1
ATOM 1307 C CA . GLU A 1 164 ? 13.892 -14.336 -8.436 1.00 73.75 164 GLU A CA 1
ATOM 1308 C C . GLU A 1 164 ? 12.371 -14.168 -8.319 1.00 73.75 164 GLU A C 1
ATOM 1310 O O . GLU A 1 164 ? 11.663 -15.107 -7.963 1.00 73.75 164 GLU A O 1
ATOM 1315 N N . ASN A 1 165 ? 11.829 -13.008 -8.696 1.00 66.31 165 ASN A N 1
ATOM 1316 C CA . ASN A 1 165 ? 10.381 -12.793 -8.730 1.00 66.31 165 ASN A CA 1
ATOM 1317 C C . ASN A 1 165 ? 9.694 -13.675 -9.780 1.00 66.31 165 ASN A C 1
ATOM 1319 O O . ASN A 1 165 ? 8.610 -14.198 -9.523 1.00 66.31 165 ASN A O 1
ATOM 1323 N N . GLN A 1 166 ? 10.315 -13.870 -10.946 1.00 73.19 166 GLN A N 1
ATOM 1324 C CA . GLN A 1 166 ? 9.828 -14.801 -11.963 1.00 73.19 166 GLN A CA 1
ATOM 1325 C C . GLN A 1 166 ? 9.864 -16.244 -11.454 1.00 73.19 166 GLN A C 1
ATOM 1327 O O . GLN A 1 166 ? 8.883 -16.962 -11.633 1.00 73.19 166 GLN A O 1
ATOM 1332 N N . ARG A 1 167 ? 10.935 -16.656 -10.765 1.00 77.88 167 ARG A N 1
ATOM 1333 C CA . ARG A 1 167 ? 11.056 -17.976 -10.134 1.00 77.88 167 ARG A CA 1
ATOM 1334 C C . ARG A 1 167 ? 9.949 -18.194 -9.106 1.00 77.88 167 ARG A C 1
ATOM 1336 O O . ARG A 1 167 ? 9.200 -19.158 -9.229 1.00 77.88 167 ARG A O 1
ATOM 1343 N N . LYS A 1 168 ? 9.774 -17.261 -8.164 1.00 74.06 168 LYS A N 1
ATOM 1344 C CA . LYS A 1 168 ? 8.690 -17.301 -7.168 1.00 74.06 168 LYS A CA 1
ATOM 1345 C C . LYS A 1 168 ? 7.315 -17.359 -7.826 1.00 74.06 168 LYS A C 1
ATOM 1347 O O . LYS A 1 168 ? 6.463 -18.135 -7.407 1.00 74.06 168 LYS A O 1
ATOM 1352 N N . TYR A 1 169 ? 7.093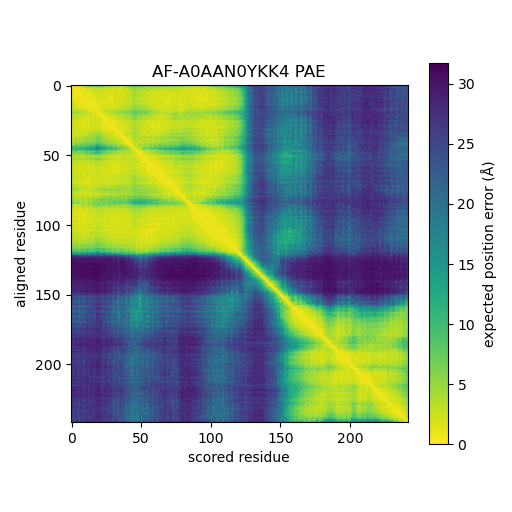 -16.574 -8.880 1.00 73.75 169 TYR A N 1
ATOM 1353 C CA . TYR A 1 169 ? 5.839 -16.605 -9.628 1.00 73.75 169 TYR A CA 1
ATOM 1354 C C . TYR A 1 169 ? 5.589 -17.978 -10.271 1.00 73.75 169 TYR A C 1
ATOM 1356 O O . TYR A 1 169 ? 4.492 -18.521 -10.138 1.00 73.75 169 TYR A O 1
ATOM 1364 N N . GLN A 1 170 ? 6.605 -18.575 -10.899 1.00 77.69 170 GLN A N 1
ATOM 1365 C CA . GLN A 1 170 ? 6.510 -19.923 -11.467 1.00 77.69 170 GLN A CA 1
ATOM 1366 C C . GLN A 1 170 ? 6.258 -20.990 -10.394 1.00 77.69 170 GLN A C 1
ATOM 1368 O O . GLN A 1 170 ? 5.411 -21.861 -10.580 1.00 77.69 170 GLN A O 1
ATOM 1373 N N . GLU A 1 171 ? 6.916 -20.896 -9.239 1.00 80.88 171 GLU A N 1
ATOM 1374 C CA . GLU A 1 171 ? 6.678 -21.799 -8.108 1.00 80.88 171 GLU A CA 1
ATOM 1375 C C . GLU A 1 171 ? 5.232 -21.732 -7.614 1.00 80.88 171 GLU A C 1
ATOM 1377 O O . GLU A 1 171 ? 4.595 -22.770 -7.419 1.00 80.88 171 GLU A O 1
ATOM 1382 N N . ILE A 1 172 ? 4.675 -20.525 -7.480 1.00 80.00 172 ILE A N 1
ATOM 1383 C CA . ILE A 1 172 ? 3.263 -20.347 -7.126 1.00 80.00 172 ILE A CA 1
ATOM 1384 C C . ILE A 1 172 ? 2.370 -20.995 -8.186 1.00 80.00 172 ILE A C 1
ATOM 1386 O O . ILE A 1 172 ? 1.476 -21.761 -7.825 1.00 80.00 172 ILE A O 1
ATOM 1390 N N . LEU A 1 173 ? 2.615 -20.748 -9.479 1.00 78.88 173 LEU A N 1
ATOM 1391 C CA . LEU A 1 173 ? 1.815 -21.331 -10.563 1.00 78.88 173 LEU A CA 1
ATOM 1392 C C . LEU A 1 173 ? 1.780 -22.866 -10.511 1.00 78.88 173 LEU A C 1
ATOM 1394 O O . LEU A 1 173 ? 0.719 -23.450 -10.733 1.00 78.88 173 LEU A O 1
ATOM 1398 N N . VAL A 1 174 ? 2.892 -23.514 -10.152 1.00 84.25 174 VAL A N 1
ATOM 1399 C CA . VAL A 1 174 ? 2.967 -24.977 -9.977 1.00 84.25 174 VAL A CA 1
ATOM 1400 C C . VAL A 1 174 ? 2.171 -25.456 -8.755 1.00 84.25 174 VAL A C 1
ATOM 1402 O O . VAL A 1 174 ? 1.587 -26.543 -8.774 1.00 84.25 174 VAL A O 1
ATOM 1405 N N . LEU A 1 175 ? 2.110 -24.661 -7.684 1.00 83.88 175 LEU A N 1
ATOM 1406 C CA . LEU A 1 175 ? 1.386 -25.008 -6.455 1.00 83.88 175 LEU A CA 1
ATOM 1407 C C . LEU A 1 175 ? -0.128 -24.779 -6.554 1.00 83.88 175 LEU A C 1
ATOM 1409 O O . LEU A 1 175 ? -0.896 -25.474 -5.878 1.00 83.88 175 LEU A O 1
ATOM 1413 N N . LEU A 1 176 ? -0.570 -23.828 -7.382 1.00 83.50 176 LEU A N 1
ATOM 1414 C CA . LEU A 1 176 ? -1.975 -23.430 -7.488 1.00 83.50 176 LEU A CA 1
ATOM 1415 C C . LEU A 1 176 ? -2.939 -24.578 -7.827 1.00 83.50 176 LEU A C 1
ATOM 1417 O O . LEU A 1 176 ? -3.954 -24.663 -7.138 1.00 83.50 176 LEU A O 1
ATOM 1421 N N . PRO A 1 177 ? -2.661 -25.496 -8.775 1.00 83.88 177 PRO A N 1
ATOM 1422 C CA . PRO A 1 177 ? -3.536 -26.641 -9.032 1.00 83.88 177 PRO A CA 1
ATOM 1423 C C . PRO A 1 177 ? -3.802 -27.493 -7.786 1.00 83.88 177 PRO A C 1
ATOM 1425 O O . PRO A 1 177 ? -4.930 -27.919 -7.557 1.00 83.88 177 PRO A O 1
ATOM 1428 N N . LYS A 1 178 ? -2.782 -27.708 -6.942 1.00 84.69 178 LYS A N 1
ATOM 1429 C CA . LYS A 1 178 ? -2.920 -28.472 -5.691 1.00 84.69 178 LYS A CA 1
ATOM 1430 C C . LYS A 1 178 ? -3.648 -27.671 -4.614 1.00 84.69 178 LYS A C 1
ATOM 1432 O O . LYS A 1 178 ? -4.538 -28.197 -3.951 1.00 84.69 178 LYS A O 1
ATOM 1437 N N . LYS A 1 179 ? -3.280 -26.400 -4.426 1.00 82.69 179 LYS A N 1
ATOM 1438 C CA . LYS A 1 179 ? -3.853 -25.528 -3.383 1.00 82.69 179 LYS A CA 1
ATOM 1439 C C . LYS A 1 179 ? -5.303 -25.130 -3.677 1.00 82.69 179 LYS A C 1
ATOM 1441 O O . LYS A 1 179 ? -6.092 -24.982 -2.750 1.00 82.69 179 LYS A O 1
ATOM 1446 N N . LEU A 1 180 ? -5.662 -25.008 -4.954 1.00 84.38 180 LEU A N 1
ATOM 1447 C CA . LEU A 1 180 ? -7.009 -24.697 -5.436 1.00 84.38 180 LEU A CA 1
ATOM 1448 C C . LEU A 1 180 ? -7.738 -25.930 -5.991 1.00 84.38 180 LEU A C 1
ATOM 1450 O O . LEU A 1 180 ? -8.690 -25.785 -6.750 1.00 84.38 180 LEU A O 1
ATOM 1454 N N . ALA A 1 181 ? -7.380 -27.141 -5.558 1.00 82.62 181 ALA A N 1
ATOM 1455 C CA . ALA A 1 181 ? -8.103 -28.368 -5.914 1.00 82.62 181 ALA A CA 1
ATOM 1456 C C . ALA A 1 181 ? -9.513 -28.465 -5.284 1.00 82.62 181 ALA A C 1
ATOM 1458 O O . ALA A 1 181 ? -10.156 -29.513 -5.342 1.00 82.62 181 ALA A O 1
ATOM 1459 N N . CYS A 1 182 ? -10.003 -27.400 -4.641 1.00 82.81 182 CYS A N 1
ATOM 1460 C CA . CYS A 1 182 ? -11.337 -27.386 -4.066 1.00 82.81 182 CYS A CA 1
ATOM 1461 C C . CYS A 1 182 ? -12.431 -27.335 -5.135 1.00 82.81 182 CYS A C 1
ATOM 1463 O O . CYS A 1 182 ? -12.279 -26.736 -6.198 1.00 82.81 182 CYS A O 1
ATOM 1465 N N . ALA A 1 183 ? -13.572 -27.928 -4.803 1.00 81.19 183 ALA A N 1
ATOM 1466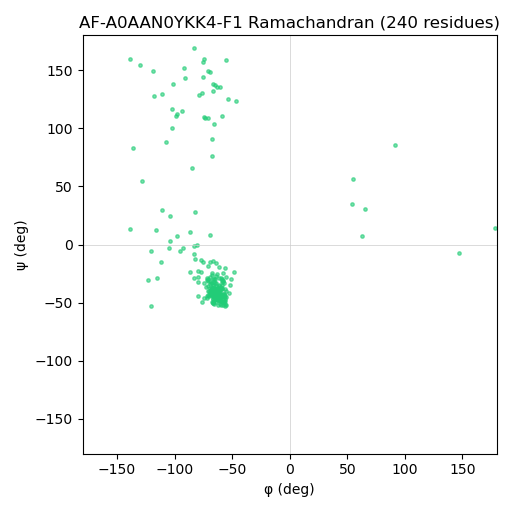 C CA . ALA A 1 183 ? -14.818 -27.749 -5.526 1.00 81.19 183 ALA A CA 1
ATOM 1467 C C . ALA A 1 183 ? -15.979 -27.621 -4.534 1.00 81.19 183 ALA A C 1
ATOM 1469 O O . ALA A 1 183 ? -15.892 -28.035 -3.367 1.00 81.19 183 ALA A O 1
ATOM 1470 N N . SER A 1 184 ? -17.089 -27.044 -4.986 1.00 75.88 184 SER A N 1
ATOM 1471 C CA . SER A 1 184 ? -18.324 -27.060 -4.206 1.00 75.88 184 SER A CA 1
ATOM 1472 C C . SER A 1 184 ? -18.857 -28.490 -4.096 1.00 75.88 184 SER A C 1
ATOM 1474 O O . SER A 1 184 ? -19.012 -29.172 -5.102 1.00 75.88 184 SER A O 1
ATOM 1476 N N . LYS A 1 185 ? -19.223 -28.934 -2.883 1.00 76.94 185 LYS A N 1
ATOM 1477 C CA . LYS A 1 185 ? -19.830 -30.265 -2.670 1.00 76.94 185 LYS A CA 1
ATOM 1478 C C . LYS A 1 185 ? -21.110 -30.471 -3.489 1.00 76.94 185 LYS A C 1
ATOM 1480 O O . LYS A 1 185 ? -21.398 -31.586 -3.894 1.00 76.94 185 LYS A O 1
ATOM 1485 N N . LYS A 1 186 ? -21.878 -29.395 -3.703 1.00 80.06 186 LYS A N 1
ATOM 1486 C CA . LYS A 1 186 ? -23.135 -29.414 -4.467 1.00 80.06 186 LYS A CA 1
ATOM 1487 C C . LYS A 1 186 ? -22.914 -29.225 -5.972 1.00 80.06 186 LYS A C 1
ATOM 1489 O O . LYS A 1 186 ? -23.758 -29.626 -6.760 1.00 80.06 186 LYS A O 1
ATOM 1494 N N . TYR A 1 187 ? -21.797 -28.608 -6.355 1.00 79.88 187 TYR A N 1
ATOM 1495 C CA . TYR A 1 187 ? -21.477 -28.272 -7.739 1.00 79.88 187 TYR A CA 1
ATOM 1496 C C . TYR A 1 187 ? -20.011 -28.617 -8.006 1.00 79.88 187 TYR A C 1
ATOM 1498 O O . TYR A 1 187 ? -19.131 -27.761 -7.893 1.00 79.88 187 TYR A O 1
ATOM 1506 N N . SER A 1 188 ? -19.739 -29.886 -8.307 1.00 80.19 188 SER A N 1
ATOM 1507 C CA . SER A 1 188 ? -18.380 -30.396 -8.534 1.00 80.19 188 SER A CA 1
ATOM 1508 C C . SER A 1 188 ? -17.698 -29.747 -9.741 1.00 80.19 188 SER A C 1
ATOM 1510 O O . SER A 1 188 ? -16.476 -29.622 -9.755 1.00 80.19 188 SER A O 1
ATOM 1512 N N . GLN A 1 189 ? -18.481 -29.252 -10.705 1.00 79.56 189 GLN A N 1
ATOM 1513 C CA . GLN A 1 189 ? -18.001 -28.482 -11.852 1.00 79.56 189 GLN A CA 1
ATOM 1514 C C . GLN A 1 189 ? -17.482 -27.081 -11.476 1.00 79.56 189 GLN A C 1
ATOM 1516 O O . GLN A 1 189 ? -16.776 -26.450 -12.253 1.00 79.56 189 GLN A O 1
ATOM 1521 N N . CYS A 1 190 ? -17.793 -26.586 -10.273 1.00 79.31 190 CYS A N 1
ATOM 1522 C CA . CYS A 1 190 ? -17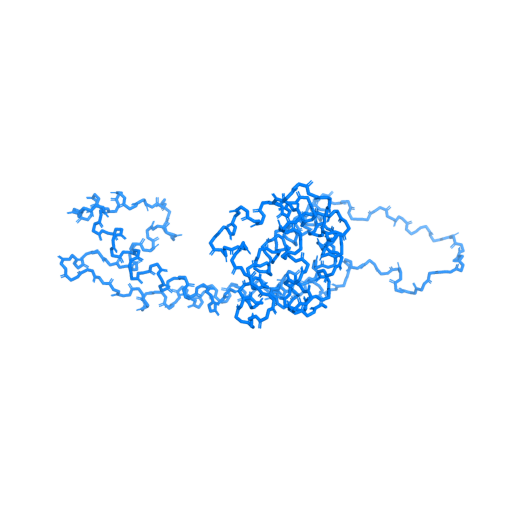.283 -25.323 -9.740 1.00 79.31 190 CYS A CA 1
ATOM 1523 C C . CYS A 1 190 ? -15.911 -25.547 -9.079 1.00 79.31 190 CYS A C 1
ATOM 1525 O O . CYS A 1 190 ? -15.775 -25.435 -7.855 1.00 79.31 190 CYS A O 1
ATOM 1527 N N . ASN A 1 191 ? -14.907 -25.905 -9.884 1.00 85.38 191 ASN A N 1
ATOM 1528 C CA . ASN A 1 191 ? -13.534 -26.106 -9.428 1.00 85.38 191 ASN A CA 1
ATOM 1529 C C . ASN A 1 191 ? -12.812 -24.757 -9.259 1.00 85.38 191 ASN A C 1
ATOM 1531 O O . ASN A 1 191 ? -12.794 -23.916 -10.159 1.00 85.38 191 ASN A O 1
ATOM 1535 N N . CYS A 1 192 ? -12.204 -24.554 -8.094 1.00 86.00 192 CYS A N 1
ATOM 1536 C CA . CYS A 1 192 ? -11.555 -23.303 -7.721 1.00 86.00 192 CYS A CA 1
ATOM 1537 C C . CYS A 1 192 ? -10.345 -22.957 -8.608 1.00 86.00 192 CYS A C 1
ATOM 1539 O O . CYS A 1 192 ? -10.110 -21.781 -8.887 1.00 86.00 192 CYS A O 1
ATOM 1541 N N . TYR A 1 193 ? -9.579 -23.955 -9.054 1.00 87.88 193 TYR A N 1
ATOM 1542 C CA . TYR A 1 193 ? -8.452 -23.753 -9.962 1.00 87.88 193 TYR A CA 1
ATOM 1543 C C . TYR A 1 193 ? -8.925 -23.330 -11.357 1.00 87.88 193 TYR A C 1
ATOM 1545 O O . TYR A 1 193 ? -8.376 -22.385 -11.917 1.00 87.88 193 TYR A O 1
ATOM 1553 N N . ASP A 1 194 ? -9.982 -23.956 -11.882 1.00 87.38 194 ASP A N 1
ATOM 1554 C CA . ASP A 1 194 ? -10.555 -23.591 -13.188 1.00 87.38 194 ASP A CA 1
ATOM 1555 C C . ASP A 1 194 ? -11.081 -22.145 -13.185 1.00 87.38 194 ASP A C 1
ATOM 1557 O O . ASP A 1 194 ? -10.775 -21.347 -14.071 1.00 87.38 194 ASP A O 1
ATOM 1561 N N . ILE A 1 195 ? -11.782 -21.758 -12.115 1.00 87.50 195 ILE A N 1
ATOM 1562 C CA . ILE A 1 195 ? -12.244 -20.377 -11.920 1.00 87.50 195 ILE A CA 1
ATOM 1563 C C . ILE A 1 195 ? -11.060 -19.402 -11.866 1.00 87.50 195 ILE A C 1
ATOM 1565 O O . ILE A 1 195 ? -11.101 -18.354 -12.513 1.00 87.50 195 ILE A O 1
ATOM 1569 N N . PHE A 1 196 ? -9.999 -19.738 -11.120 1.00 87.12 196 PHE A N 1
ATOM 1570 C CA . PHE A 1 196 ? -8.792 -18.912 -11.053 1.00 87.12 196 PHE A CA 1
ATOM 1571 C C . PHE A 1 196 ? -8.154 -18.740 -12.434 1.00 87.12 196 PHE A C 1
ATOM 1573 O O . PHE A 1 196 ? -7.851 -17.610 -12.826 1.00 87.12 196 PHE A O 1
ATOM 1580 N N . TYR A 1 197 ? -7.980 -19.841 -13.167 1.00 85.75 197 TYR A N 1
ATOM 1581 C CA . TYR A 1 197 ? -7.382 -19.849 -14.496 1.00 85.75 197 TYR A CA 1
ATOM 1582 C C . TYR A 1 197 ? -8.163 -18.943 -15.452 1.00 85.75 197 TYR A C 1
ATOM 1584 O O . TYR A 1 197 ? -7.583 -18.046 -16.060 1.00 85.75 197 TYR A O 1
ATOM 1592 N N . ARG A 1 198 ? -9.490 -19.084 -15.513 1.00 86.50 198 ARG A N 1
ATOM 1593 C CA . ARG A 1 198 ? -10.356 -18.291 -16.404 1.00 86.50 198 ARG A CA 1
ATOM 1594 C C . ARG A 1 198 ? -10.387 -16.797 -16.081 1.00 86.50 198 ARG A C 1
ATOM 1596 O O . ARG A 1 198 ? -10.526 -15.982 -16.987 1.00 86.50 198 ARG A O 1
ATOM 1603 N N . GLN A 1 199 ? -10.261 -16.441 -14.805 1.00 85.31 199 GLN A N 1
ATOM 1604 C CA . GLN A 1 199 ? -10.252 -15.049 -14.344 1.00 85.31 199 GLN A CA 1
ATOM 1605 C C . GLN A 1 199 ? -8.899 -14.354 -14.536 1.00 85.31 199 GLN A C 1
ATOM 1607 O O . GLN A 1 199 ? -8.859 -13.140 -14.724 1.00 85.31 199 GLN A O 1
ATOM 1612 N N . ASN A 1 200 ? -7.789 -15.095 -14.438 1.00 79.19 200 ASN A N 1
ATOM 1613 C CA . ASN A 1 200 ? -6.463 -14.489 -14.270 1.00 79.19 200 ASN A CA 1
ATOM 1614 C C . ASN A 1 200 ? -5.446 -14.878 -15.346 1.00 79.19 200 ASN A C 1
ATOM 1616 O O . ASN A 1 200 ? -4.553 -14.078 -15.615 1.00 79.19 200 ASN A O 1
ATOM 1620 N N . LEU A 1 201 ? -5.555 -16.080 -15.920 1.00 79.69 201 LEU A N 1
ATOM 1621 C CA . LEU A 1 201 ? -4.550 -16.662 -16.818 1.00 79.69 201 LEU A CA 1
ATOM 1622 C C . LEU A 1 201 ? -5.056 -16.867 -18.253 1.00 79.69 201 LEU A C 1
ATOM 1624 O O . LEU A 1 201 ? -4.257 -16.850 -19.184 1.00 79.69 201 LEU A O 1
ATOM 1628 N N . ARG A 1 202 ? -6.362 -17.084 -18.439 1.00 82.00 202 ARG A N 1
ATOM 1629 C CA . ARG A 1 202 ? -6.989 -17.231 -19.756 1.00 82.00 202 ARG A CA 1
ATOM 1630 C C . ARG A 1 202 ? -7.110 -15.876 -20.454 1.00 82.00 202 ARG A C 1
ATOM 1632 O O . ARG A 1 202 ? -7.465 -14.890 -19.816 1.00 82.00 202 ARG A O 1
ATOM 1639 N N . GLU A 1 203 ? -6.938 -15.881 -21.774 1.00 79.56 203 GLU A N 1
ATOM 1640 C CA . GLU A 1 203 ? -7.278 -14.761 -22.654 1.00 79.56 203 GLU A CA 1
ATOM 1641 C C . GLU A 1 203 ? -8.367 -15.179 -23.673 1.00 79.56 203 GLU A C 1
ATOM 1643 O O . GLU A 1 203 ? -8.208 -16.210 -24.333 1.00 79.56 203 GLU A O 1
ATOM 1648 N N . PRO A 1 204 ? -9.489 -14.440 -23.803 1.00 85.44 204 PRO A N 1
ATOM 1649 C CA . PRO A 1 204 ? -9.888 -13.319 -22.954 1.00 85.44 204 PRO A CA 1
ATOM 1650 C C . PRO A 1 204 ? -10.271 -13.788 -21.542 1.00 85.44 204 PRO A C 1
ATOM 1652 O O . PRO A 1 204 ? -10.805 -14.887 -21.349 1.00 85.44 204 PRO A O 1
ATOM 1655 N N . LYS A 1 205 ? -10.017 -12.926 -20.555 1.00 85.19 205 LYS A N 1
ATOM 1656 C CA . LYS A 1 205 ? -10.438 -13.158 -19.168 1.00 85.19 205 LYS A CA 1
ATOM 1657 C C . LYS A 1 205 ? -11.957 -13.202 -19.081 1.00 85.19 205 LYS A C 1
ATOM 1659 O O . LYS A 1 205 ? -12.638 -12.344 -19.637 1.00 85.19 205 LYS A O 1
ATOM 1664 N N . GLN A 1 206 ? -12.478 -14.171 -18.337 1.00 88.12 206 GLN A N 1
ATOM 1665 C CA . GLN A 1 206 ? -13.916 -14.323 -18.123 1.00 88.12 206 GLN A CA 1
ATOM 1666 C C . GLN A 1 206 ? -14.313 -13.788 -16.754 1.00 88.12 206 GLN A C 1
ATOM 1668 O O . GLN A 1 206 ? -13.653 -14.072 -15.757 1.00 88.12 206 GLN A O 1
ATOM 1673 N N . THR A 1 207 ? -15.434 -13.082 -16.684 1.00 88.19 207 THR A N 1
ATOM 1674 C CA . THR A 1 207 ? -16.085 -12.633 -15.450 1.00 88.19 207 THR A CA 1
ATOM 1675 C C . THR A 1 207 ? -16.792 -13.787 -14.726 1.00 88.19 207 THR A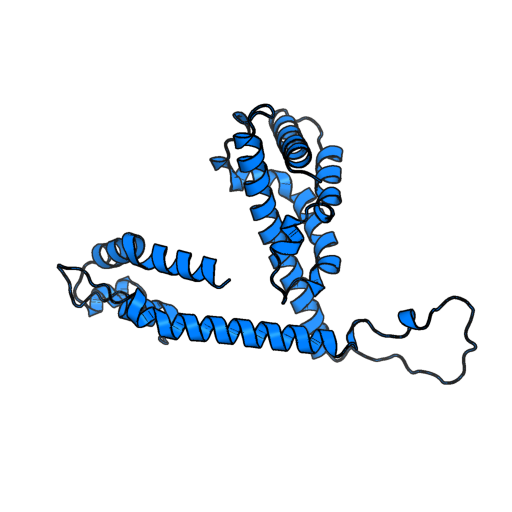 C 1
ATOM 1677 O O . THR A 1 207 ? -17.160 -14.798 -15.322 1.00 88.19 207 THR A O 1
ATOM 1680 N N . PHE A 1 208 ? -17.060 -13.638 -13.422 1.00 88.56 208 PHE A N 1
ATOM 1681 C CA . PHE A 1 208 ? -17.814 -14.646 -12.662 1.00 88.56 208 PHE A CA 1
ATOM 1682 C C . PHE A 1 208 ? -19.213 -14.888 -13.231 1.00 88.56 208 PHE A C 1
ATOM 1684 O O . PHE A 1 208 ? -19.743 -15.985 -13.089 1.00 88.56 208 PHE A O 1
ATOM 1691 N N . LYS A 1 209 ? -19.813 -13.870 -13.858 1.00 89.38 209 LYS A N 1
ATOM 1692 C CA . LYS A 1 209 ? -21.131 -13.961 -14.486 1.00 89.38 209 LYS A CA 1
ATOM 1693 C C . LYS A 1 209 ? -21.101 -14.864 -15.721 1.00 89.38 209 LYS A C 1
ATOM 1695 O O . LYS A 1 209 ? -21.992 -15.688 -15.879 1.00 89.38 209 LYS A O 1
ATOM 1700 N N . GLU A 1 210 ? -20.078 -14.735 -16.561 1.00 90.12 210 GLU A N 1
ATOM 1701 C CA . GLU A 1 210 ? -19.905 -15.579 -17.752 1.00 90.12 210 GLU A CA 1
ATOM 1702 C C . GLU A 1 210 ? -19.614 -17.028 -17.358 1.00 90.12 210 GLU A C 1
ATOM 1704 O O . GLU A 1 210 ? -20.262 -17.941 -17.859 1.00 90.12 210 GLU A O 1
ATOM 1709 N N . ILE A 1 211 ? -18.736 -17.237 -16.372 1.00 89.44 211 ILE A N 1
ATOM 1710 C CA . ILE A 1 211 ? -18.440 -18.576 -15.841 1.00 89.44 211 ILE A CA 1
ATOM 1711 C C . ILE A 1 211 ? -19.705 -19.212 -15.236 1.00 89.44 211 ILE A C 1
ATOM 1713 O O . ILE A 1 211 ? -19.979 -20.389 -15.450 1.00 89.44 211 ILE A O 1
ATOM 1717 N N . ALA A 1 212 ? -20.503 -18.435 -14.498 1.00 89.06 212 ALA A N 1
ATOM 1718 C CA . ALA A 1 212 ? -21.774 -18.883 -13.933 1.00 89.06 212 ALA A CA 1
ATOM 1719 C C . ALA A 1 212 ? -22.766 -19.337 -15.010 1.00 89.06 212 ALA A C 1
ATOM 1721 O O . ALA A 1 212 ? -23.390 -20.390 -14.862 1.00 89.06 212 ALA A O 1
ATOM 1722 N N . LEU A 1 213 ? -22.875 -18.563 -16.093 1.00 90.88 213 LEU A N 1
ATOM 1723 C CA . LEU A 1 213 ? -23.737 -18.873 -17.229 1.00 90.88 213 LEU A CA 1
ATOM 1724 C C . LEU A 1 213 ? -23.295 -20.165 -17.929 1.00 90.88 213 LEU A C 1
ATOM 1726 O O . LEU A 1 213 ? -24.129 -21.031 -18.169 1.00 90.88 213 LEU A O 1
ATOM 1730 N N . GLU A 1 214 ? -21.995 -20.322 -18.190 1.00 90.38 214 GLU A N 1
ATOM 1731 C CA . GLU A 1 214 ? -21.435 -21.524 -18.825 1.00 90.38 214 GLU A CA 1
ATOM 1732 C C . GLU A 1 214 ? -21.614 -22.786 -17.973 1.00 90.38 214 GLU A C 1
ATOM 1734 O O . GLU A 1 214 ? -21.913 -23.855 -18.499 1.00 90.38 214 GLU A O 1
ATOM 1739 N N . LEU A 1 215 ? -21.447 -22.674 -16.652 1.00 86.50 215 LEU A N 1
ATOM 1740 C CA . LEU A 1 215 ? -21.571 -23.810 -15.736 1.00 86.50 215 LEU A CA 1
ATOM 1741 C C . LEU A 1 215 ? -23.023 -24.114 -15.329 1.00 86.50 215 LEU A C 1
ATOM 1743 O O . LEU A 1 215 ? -23.258 -25.114 -14.645 1.00 86.50 215 LEU A O 1
ATOM 1747 N N . GLY A 1 216 ? -23.983 -23.256 -15.696 1.00 87.31 216 GLY A N 1
ATOM 1748 C CA . GLY A 1 216 ? -25.387 -23.378 -15.294 1.00 87.31 216 GLY A CA 1
ATOM 1749 C C . GLY A 1 216 ? -25.612 -23.211 -13.784 1.00 87.31 216 GLY A C 1
ATOM 1750 O O . GLY A 1 216 ? -26.506 -23.837 -13.215 1.00 87.31 216 GLY A O 1
ATOM 1751 N N . ILE A 1 217 ? -24.787 -22.405 -13.104 1.00 87.19 217 ILE A N 1
ATOM 1752 C CA . ILE A 1 217 ? -24.837 -22.192 -11.646 1.00 87.19 217 ILE A CA 1
ATOM 1753 C C . ILE A 1 217 ? -25.130 -20.718 -11.358 1.00 87.19 217 ILE A C 1
ATOM 1755 O O . ILE A 1 217 ? -24.701 -19.833 -12.085 1.00 87.19 217 ILE A O 1
ATOM 1759 N N . SER A 1 218 ? -25.815 -20.416 -10.252 1.00 87.25 218 SER A N 1
ATOM 1760 C CA . SER A 1 218 ? -25.963 -19.022 -9.812 1.00 87.25 218 SER A CA 1
ATOM 1761 C C . SER A 1 218 ? -24.607 -18.364 -9.507 1.00 87.25 218 SER A C 1
ATOM 1763 O O . SER A 1 218 ? -23.772 -18.920 -8.787 1.00 87.25 218 SER A O 1
ATOM 1765 N N . GLN A 1 219 ? -24.415 -17.127 -9.972 1.00 87.56 219 GLN A N 1
ATOM 1766 C CA . GLN A 1 219 ? -23.199 -16.346 -9.706 1.00 87.56 219 GLN A CA 1
ATOM 1767 C C . GLN A 1 219 ? -22.880 -16.264 -8.205 1.00 87.56 219 GLN A C 1
ATOM 1769 O O . GLN A 1 219 ? -21.727 -16.434 -7.818 1.00 87.56 219 GLN A O 1
ATOM 1774 N N . GLY A 1 220 ? -23.897 -16.067 -7.356 1.00 84.44 220 GLY A N 1
ATOM 1775 C CA . GLY A 1 220 ? -23.737 -15.984 -5.899 1.00 84.44 220 GLY A CA 1
ATOM 1776 C C . GLY A 1 220 ? -23.130 -17.242 -5.268 1.00 84.44 220 GLY A C 1
ATOM 1777 O O . GLY A 1 220 ? -22.421 -17.159 -4.267 1.00 84.44 220 GLY A O 1
ATOM 1778 N N . THR A 1 221 ? -23.354 -18.411 -5.873 1.00 83.56 221 THR A N 1
ATOM 1779 C CA . THR A 1 221 ? -22.747 -19.668 -5.413 1.00 83.56 221 THR A CA 1
ATOM 1780 C C . THR A 1 221 ? -21.253 -19.704 -5.720 1.00 83.56 221 THR A C 1
ATOM 1782 O O . THR A 1 221 ? -20.456 -20.067 -4.852 1.00 83.56 221 THR A O 1
ATOM 1785 N N . ILE A 1 222 ? -20.867 -19.289 -6.930 1.00 85.00 222 ILE A N 1
ATOM 1786 C CA . ILE A 1 222 ? -19.465 -19.244 -7.358 1.00 85.00 222 ILE A CA 1
ATOM 1787 C C . ILE A 1 222 ? -18.698 -18.210 -6.532 1.00 85.00 222 ILE A C 1
ATOM 1789 O O . ILE A 1 222 ? -17.674 -18.531 -5.926 1.00 85.00 222 ILE A O 1
ATOM 1793 N N . THR A 1 223 ? -19.219 -16.985 -6.436 1.00 86.62 223 THR A N 1
ATOM 1794 C CA . THR A 1 223 ? -18.567 -15.903 -5.687 1.00 86.62 223 THR A CA 1
ATOM 1795 C C . THR A 1 223 ? -18.513 -16.209 -4.192 1.00 86.62 223 THR A C 1
ATOM 1797 O O . THR A 1 223 ? -17.475 -16.011 -3.562 1.00 86.62 223 THR A O 1
ATOM 1800 N N . GLY A 1 224 ? -19.582 -16.765 -3.614 1.00 84.44 224 GLY A N 1
ATOM 1801 C CA . GLY A 1 224 ? -19.618 -17.145 -2.203 1.00 84.44 224 GLY A CA 1
ATOM 1802 C C . GLY A 1 224 ? -18.563 -18.192 -1.842 1.00 84.44 224 GLY A C 1
ATOM 1803 O O . GLY A 1 224 ? -17.882 -18.053 -0.824 1.00 84.44 224 GLY A O 1
ATOM 1804 N N . HIS A 1 225 ? -18.384 -19.219 -2.679 1.00 83.69 225 HIS A N 1
ATOM 1805 C CA . HIS A 1 225 ? -17.332 -20.216 -2.471 1.00 83.69 225 HIS A CA 1
ATOM 1806 C C . HIS A 1 225 ? -15.935 -19.605 -2.642 1.00 83.69 225 HIS A C 1
ATOM 1808 O O . HIS A 1 225 ? -15.073 -19.779 -1.776 1.00 83.69 225 HIS A O 1
ATOM 1814 N N . TRP A 1 226 ? -15.747 -18.832 -3.715 1.00 85.88 226 TRP A N 1
ATOM 1815 C CA . TRP A 1 226 ? -14.492 -18.161 -4.039 1.00 85.88 226 TRP A CA 1
ATOM 1816 C C . TRP A 1 226 ? -13.997 -17.262 -2.902 1.00 85.88 226 TRP A C 1
ATOM 1818 O O . TRP A 1 226 ? -12.870 -17.415 -2.433 1.00 85.88 226 TRP A O 1
ATOM 1828 N N . HIS A 1 227 ? -14.847 -16.360 -2.409 1.00 85.56 227 HIS A N 1
ATOM 1829 C CA . HIS A 1 227 ? -14.463 -15.393 -1.382 1.00 85.56 227 HIS A CA 1
ATOM 1830 C C . HIS A 1 227 ? -14.242 -16.021 -0.004 1.00 85.56 227 HIS A C 1
ATOM 1832 O O . HIS A 1 227 ? -13.427 -15.511 0.757 1.00 85.56 227 HIS A O 1
ATOM 1838 N N . ARG A 1 228 ? -14.933 -17.119 0.325 1.00 83.00 228 ARG A N 1
ATOM 1839 C CA . ARG A 1 228 ? -14.792 -17.779 1.634 1.00 83.00 228 ARG A CA 1
ATOM 1840 C C . ARG A 1 228 ? -13.605 -18.734 1.716 1.00 83.00 228 ARG A C 1
ATOM 1842 O O . ARG A 1 228 ? -13.111 -18.955 2.814 1.00 83.00 228 ARG A O 1
ATOM 1849 N N . LYS A 1 229 ? -13.184 -19.339 0.599 1.00 79.56 229 LYS A N 1
ATOM 1850 C CA . LYS A 1 229 ? -12.135 -20.375 0.599 1.00 79.56 229 LYS A CA 1
ATOM 1851 C C . LYS A 1 229 ? -10.925 -20.016 -0.252 1.00 79.56 229 LYS A C 1
ATOM 1853 O O . LYS A 1 229 ? -9.804 -20.049 0.233 1.00 79.56 229 LYS A O 1
ATOM 1858 N N . CYS A 1 230 ? -11.146 -19.668 -1.513 1.00 80.56 230 CYS A N 1
ATOM 1859 C CA . CYS A 1 230 ? -10.079 -19.560 -2.509 1.00 80.56 230 CYS A CA 1
ATOM 1860 C C . CYS A 1 230 ? -9.310 -18.248 -2.388 1.00 80.56 230 CYS A C 1
ATOM 1862 O O . CYS A 1 230 ? -8.085 -18.236 -2.439 1.00 80.56 230 CYS A O 1
ATOM 1864 N N . LYS A 1 231 ? -10.033 -17.138 -2.207 1.00 82.50 231 LYS A N 1
ATOM 1865 C CA . LYS A 1 231 ? -9.431 -15.815 -2.073 1.00 82.50 231 LYS A CA 1
ATOM 1866 C C . LYS A 1 231 ? -8.500 -15.718 -0.852 1.00 82.50 231 LYS A C 1
ATOM 1868 O O . LYS A 1 231 ? -7.381 -15.257 -1.052 1.00 82.50 231 LYS A O 1
ATOM 1873 N N . PRO A 1 232 ? -8.881 -16.186 0.355 1.00 84.75 232 PRO A N 1
ATOM 1874 C CA . PRO A 1 232 ? -7.968 -16.200 1.497 1.00 84.75 232 PRO A CA 1
ATOM 1875 C C . PRO A 1 232 ? -6.676 -16.985 1.233 1.00 84.75 232 PRO A C 1
ATOM 1877 O O . PRO A 1 232 ? -5.602 -16.483 1.536 1.00 84.75 232 PRO A O 1
ATOM 1880 N N . LEU A 1 233 ? -6.763 -18.158 0.590 1.00 80.88 233 LEU A N 1
ATOM 1881 C CA . LEU A 1 233 ? -5.586 -18.963 0.227 1.00 80.88 233 LEU A CA 1
ATOM 1882 C C . LEU A 1 233 ? -4.668 -18.243 -0.773 1.00 80.88 233 LEU A C 1
ATOM 1884 O O . LEU A 1 233 ? -3.448 -18.340 -0.684 1.00 80.88 233 LEU A O 1
ATOM 1888 N N . LEU A 1 234 ? -5.241 -17.508 -1.730 1.00 76.75 234 LEU A N 1
ATOM 1889 C CA . LEU A 1 234 ? -4.469 -16.680 -2.660 1.00 76.75 234 LEU A CA 1
ATOM 1890 C C . LEU A 1 234 ? -3.809 -15.489 -1.957 1.00 76.75 234 LEU A C 1
ATOM 1892 O O . LEU A 1 234 ? -2.666 -15.160 -2.265 1.00 76.75 234 LEU A O 1
ATOM 1896 N N . ASP A 1 235 ? -4.511 -14.850 -1.020 1.00 75.88 235 ASP A N 1
ATOM 1897 C CA . ASP A 1 235 ? -3.968 -13.738 -0.239 1.00 75.88 235 ASP A CA 1
ATOM 1898 C C . ASP A 1 235 ? -2.817 -14.219 0.679 1.00 75.88 235 ASP A C 1
ATOM 1900 O O . ASP A 1 235 ? -1.806 -13.524 0.782 1.00 75.88 235 ASP A O 1
ATOM 1904 N N . GLU A 1 236 ? -2.911 -15.428 1.249 1.00 76.25 236 GLU A N 1
ATOM 1905 C CA . GLU A 1 236 ? -1.842 -16.102 2.012 1.00 76.25 236 GLU A CA 1
ATOM 1906 C C . GLU A 1 236 ? -0.622 -16.425 1.132 1.00 76.25 236 GLU A C 1
ATOM 1908 O O . GLU A 1 236 ? 0.505 -16.056 1.467 1.00 76.25 236 GLU A O 1
ATOM 1913 N N . LEU A 1 237 ? -0.830 -17.035 -0.043 1.00 70.06 237 LEU A N 1
ATOM 1914 C CA . LEU A 1 237 ? 0.253 -17.291 -1.002 1.00 70.06 237 LEU A CA 1
ATOM 1915 C C . LEU A 1 237 ? 0.926 -15.989 -1.454 1.00 70.06 237 LEU A C 1
ATOM 1917 O O . LEU A 1 237 ? 2.142 -15.942 -1.609 1.00 70.06 237 LEU A O 1
ATOM 1921 N N . ARG A 1 238 ? 0.167 -14.903 -1.619 1.00 67.44 238 ARG A N 1
ATOM 1922 C CA . ARG A 1 238 ? 0.750 -13.600 -1.949 1.00 67.44 238 ARG A CA 1
ATOM 1923 C C . ARG A 1 238 ? 1.617 -13.058 -0.811 1.00 67.44 238 ARG A C 1
ATOM 1925 O O . ARG A 1 238 ? 2.663 -12.501 -1.096 1.00 67.44 238 ARG A O 1
ATOM 1932 N N . GLN A 1 239 ? 1.213 -13.217 0.448 1.00 64.88 239 GLN A N 1
ATOM 1933 C CA . GLN A 1 239 ? 2.000 -12.763 1.606 1.00 64.88 239 GLN A CA 1
ATOM 1934 C C . GLN A 1 239 ? 3.279 -13.581 1.826 1.00 64.88 239 GLN A C 1
ATOM 1936 O O . GLN A 1 239 ? 4.267 -13.042 2.307 1.00 64.88 239 GLN A O 1
ATOM 1941 N N . HIS A 1 240 ? 3.272 -14.871 1.482 1.00 63.78 240 HIS A N 1
ATOM 1942 C CA . HIS A 1 240 ? 4.451 -15.728 1.636 1.00 63.78 240 HIS A CA 1
ATOM 1943 C C . HIS A 1 240 ? 5.520 -15.519 0.555 1.00 63.78 240 HIS A C 1
ATOM 1945 O O . HIS A 1 240 ? 6.684 -15.839 0.788 1.00 63.78 240 HIS A O 1
ATOM 1951 N N . TYR A 1 241 ? 5.141 -15.011 -0.622 1.00 56.38 241 TYR A N 1
ATOM 1952 C CA . TYR A 1 241 ? 6.029 -14.936 -1.787 1.00 56.38 241 TYR A CA 1
ATOM 1953 C C . TYR A 1 241 ? 6.264 -13.510 -2.329 1.00 56.38 241 TYR A C 1
ATOM 1955 O O . TYR A 1 241 ? 7.092 -13.349 -3.228 1.00 56.38 241 TYR A O 1
ATOM 1963 N N . CYS A 1 242 ? 5.584 -12.480 -1.811 1.00 48.91 242 CYS A N 1
ATOM 1964 C CA . CYS A 1 242 ? 5.810 -11.059 -2.133 1.00 48.91 242 CYS A CA 1
ATOM 1965 C C . CYS A 1 242 ? 6.264 -10.277 -0.904 1.00 48.91 242 CYS A C 1
ATOM 1967 O O . CYS A 1 242 ? 7.071 -9.344 -1.110 1.00 48.91 242 CYS A O 1
#

Solvent-accessible surface area (backbone atoms only — not comparable to full-atom values): 13964 Å² total; per-residue (Å²): 87,55,53,63,62,50,27,51,43,54,50,49,40,50,51,25,57,76,68,75,44,90,39,66,70,49,39,50,52,52,28,69,39,50,82,47,30,69,66,56,62,68,67,41,53,82,67,42,47,85,33,42,78,76,18,45,65,54,34,30,54,49,44,55,76,39,51,72,52,51,58,62,80,44,49,89,71,41,72,95,78,55,51,92,86,41,71,67,42,28,50,54,51,33,52,54,49,51,57,52,51,44,55,49,38,53,51,35,21,49,50,52,48,52,53,50,52,51,42,64,75,64,61,78,68,82,91,72,81,82,67,92,79,71,82,87,71,92,83,74,56,83,72,78,75,51,62,84,88,69,49,68,65,62,60,47,47,43,52,49,38,51,50,50,51,49,49,49,50,51,53,49,62,69,45,39,56,68,76,28,64,50,50,41,93,92,40,66,86,52,31,47,36,60,53,48,37,35,53,72,72,40,86,78,60,48,53,67,62,56,52,17,61,76,69,75,44,62,44,68,59,56,52,52,50,38,63,75,52,52,46,56,54,50,53,51,53,47,67,78,72,107

Mean predicted aligned error: 16.2 Å

Sequence (242 aa):
MDDHTLCTLILNIYHCHATNQPYDNAVETLAYGLDQIPRLKAFLGPGYSRYYEQALSMTMKDVQKNITKFFTDKAQVKFSQRQLDQPTDIEIVSKAFINWVSMILKRDCQDEKRKLDRRRESGKGFQGSISLGTPIGEGQTLEDCIPADTNPMHTLIDAETIRENQRKYQEILVLLPKKLACASKKYSQCNCYDIFYRQNLREPKQTFKEIALELGISQGTITGHWHRKCKPLLDELRQHYC

Nearest PDB structures (foldseek):
  2ao9-assembly1_C  TM=4.527E-01  e=7.204E+00  Bacillus cereus ATCC 14579
  5j0l-assembly2_D  TM=3.711E-01  e=7.898E+00  synthetic construct